Protein AF-A0A2H0T8T6-F1 (afdb_monomer)

Foldseek 3Di:
DVVFLVVQLVVFHEAEEEAEAAEEDEDDSHEYAYEYEYDEQHEYEYAAEYEYAEEYEDEEQYEYEYDLVCPLAEHEYEYCAAYEAEENYEYYYNYPNYFYEYEHVDQDAPDANYEHYYNHEHEEYEAARYEYEYEACYEYQYYDYPYYHYYYNHDYNHDPPNQQHQHPTDDRGGDDDDPPDDDDDD

Nearest PDB structures (foldseek):
  7bwy-assembly3_C  TM=3.960E-01  e=4.522E-01  Antarctomyces psychrotrophicus

Radius of gyration: 15.21 Å; Cα contacts (8 Å, |Δi|>4): 562; chains: 1; bounding box: 41×42×36 Å

pLDDT: mean 84.77, std 17.22, range [34.53, 98.81]

Structure (mmCIF, N/CA/C/O backbone):
data_AF-A0A2H0T8T6-F1
#
_entry.id   AF-A0A2H0T8T6-F1
#
loop_
_atom_site.group_PDB
_atom_site.id
_atom_site.type_symbol
_atom_site.label_atom_id
_atom_site.label_alt_id
_atom_site.label_comp_id
_atom_site.label_asym_id
_atom_site.label_entity_id
_atom_site.label_seq_id
_atom_site.pdbx_PDB_ins_code
_atom_site.Cartn_x
_atom_site.Cartn_y
_atom_site.Cartn_z
_atom_site.occupancy
_atom_site.B_iso_or_equiv
_atom_site.auth_seq_id
_atom_site.auth_comp_id
_atom_site.auth_asym_id
_atom_site.auth_atom_id
_atom_site.pdbx_PDB_model_num
ATOM 1 N N . LEU A 1 1 ? -10.242 -14.564 -3.201 1.00 63.31 1 LEU A N 1
ATOM 2 C CA . LEU A 1 1 ? -9.290 -13.989 -2.224 1.00 63.31 1 LEU A CA 1
ATOM 3 C C . LEU A 1 1 ? -9.161 -12.490 -2.457 1.00 63.31 1 LEU A C 1
ATOM 5 O O . LEU A 1 1 ? -9.715 -11.744 -1.672 1.00 63.31 1 LEU A O 1
ATOM 9 N N . MET A 1 2 ? -8.519 -12.031 -3.541 1.00 81.19 2 MET A N 1
ATOM 10 C CA . MET A 1 2 ? -8.399 -10.585 -3.799 1.00 81.19 2 MET A CA 1
ATOM 11 C C . MET A 1 2 ? -9.741 -9.914 -4.144 1.00 81.19 2 MET A C 1
ATOM 13 O O . MET A 1 2 ? -9.956 -8.763 -3.779 1.00 81.19 2 MET A O 1
ATOM 17 N N . ASP A 1 3 ? -10.659 -10.639 -4.792 1.00 87.69 3 ASP A N 1
ATOM 18 C CA . ASP A 1 3 ? -11.982 -10.115 -5.166 1.00 87.69 3 ASP A CA 1
ATOM 19 C C . ASP A 1 3 ? -12.867 -9.784 -3.955 1.00 87.69 3 ASP A C 1
ATOM 21 O O . ASP A 1 3 ? -13.656 -8.843 -4.010 1.00 87.69 3 ASP A O 1
ATOM 25 N N . ASP A 1 4 ? -12.703 -10.514 -2.847 1.00 88.94 4 ASP A N 1
ATOM 26 C CA . ASP A 1 4 ? -13.466 -10.293 -1.615 1.00 88.94 4 ASP A CA 1
ATOM 27 C C . ASP A 1 4 ? -13.075 -8.944 -0.993 1.00 88.94 4 ASP A C 1
ATOM 29 O O . ASP A 1 4 ? -13.930 -8.103 -0.739 1.00 88.94 4 ASP A O 1
ATOM 33 N N . TRP A 1 5 ? -11.770 -8.673 -0.877 1.00 92.94 5 TRP A N 1
ATOM 34 C CA . TRP A 1 5 ? -11.252 -7.378 -0.424 1.00 92.94 5 TRP A CA 1
ATOM 35 C C . TRP A 1 5 ? -11.659 -6.218 -1.339 1.00 92.94 5 TRP A C 1
ATOM 37 O O . TRP A 1 5 ? -12.021 -5.149 -0.851 1.00 92.94 5 TRP A O 1
ATOM 47 N N . LYS A 1 6 ? -11.642 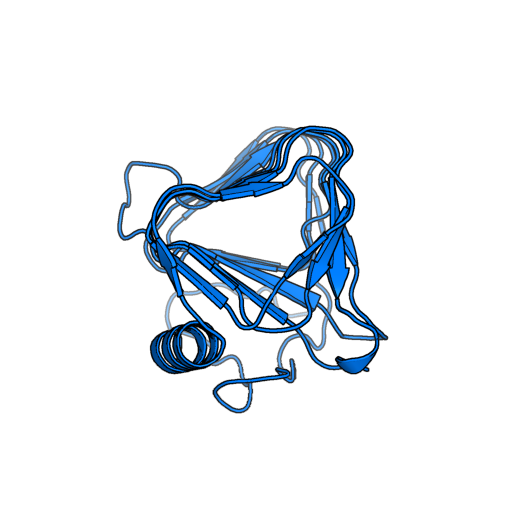-6.413 -2.664 1.00 95.25 6 LYS A N 1
ATOM 48 C CA . LYS A 1 6 ? -12.124 -5.391 -3.610 1.00 95.25 6 LYS A CA 1
ATOM 49 C C . LYS A 1 6 ? -13.612 -5.097 -3.425 1.00 95.25 6 LYS A C 1
ATOM 51 O O . LYS A 1 6 ? -14.015 -3.939 -3.497 1.00 95.25 6 LYS A O 1
ATOM 56 N N . THR A 1 7 ? -14.406 -6.133 -3.166 1.00 93.75 7 THR A N 1
ATOM 57 C CA . THR A 1 7 ? -15.843 -6.005 -2.896 1.00 93.75 7 THR A CA 1
ATOM 58 C C . THR A 1 7 ? -16.090 -5.287 -1.568 1.00 93.75 7 THR A C 1
ATOM 60 O O . THR A 1 7 ? -16.928 -4.391 -1.514 1.00 93.75 7 THR A O 1
ATOM 63 N N . ASP A 1 8 ? -15.337 -5.612 -0.515 1.00 93.00 8 ASP A N 1
ATOM 64 C CA . ASP A 1 8 ? -15.425 -4.939 0.789 1.00 93.00 8 ASP A CA 1
ATOM 65 C C . ASP A 1 8 ? -15.102 -3.442 0.678 1.00 93.00 8 ASP A C 1
ATOM 67 O O . ASP A 1 8 ? -15.821 -2.606 1.227 1.00 93.00 8 ASP A O 1
ATOM 71 N N . ALA A 1 9 ? -14.063 -3.097 -0.086 1.00 96.69 9 ALA A N 1
ATOM 72 C CA . ALA A 1 9 ? -13.703 -1.717 -0.386 1.00 96.69 9 ALA A CA 1
ATOM 73 C C . ALA A 1 9 ? -14.820 -0.974 -1.140 1.00 96.69 9 ALA A C 1
ATOM 75 O O . ALA A 1 9 ? -15.187 0.136 -0.763 1.00 96.69 9 ALA A O 1
ATOM 76 N N . GLU A 1 10 ? -15.401 -1.597 -2.169 1.00 95.88 10 GLU A N 1
ATOM 77 C CA . GLU A 1 10 ? -16.506 -1.017 -2.943 1.00 95.88 10 GLU A CA 1
ATOM 78 C C . GLU A 1 10 ? -17.773 -0.810 -2.101 1.00 95.88 10 GLU A C 1
ATOM 80 O O . GLU A 1 10 ? -18.424 0.230 -2.207 1.00 95.88 10 GLU A O 1
ATOM 85 N N . ASN A 1 11 ? -18.088 -1.755 -1.212 1.00 94.62 11 ASN A N 1
ATOM 86 C CA . ASN A 1 11 ? -19.212 -1.648 -0.279 1.00 94.62 11 ASN A CA 1
ATOM 87 C C . ASN A 1 11 ? -19.036 -0.506 0.736 1.00 94.62 11 ASN A C 1
ATOM 89 O O . ASN A 1 11 ? -20.032 0.029 1.225 1.00 94.62 11 ASN A O 1
ATOM 93 N N . GLY A 1 12 ? -17.792 -0.141 1.057 1.00 95.75 12 GLY A N 1
ATOM 94 C CA . GLY A 1 12 ? -17.471 1.010 1.903 1.00 95.75 12 GLY A CA 1
ATOM 95 C C . GLY A 1 12 ? -17.693 2.365 1.222 1.00 95.75 12 GLY A C 1
ATOM 96 O O . GLY A 1 12 ? -17.900 3.373 1.896 1.00 95.75 12 GLY A O 1
ATOM 97 N N . GLY A 1 13 ? -17.735 2.380 -0.110 1.00 97.69 13 GLY A N 1
ATOM 98 C CA . GLY A 1 13 ? -18.019 3.553 -0.928 1.00 97.69 13 GLY A CA 1
ATOM 99 C C . GLY A 1 13 ? -17.115 3.633 -2.155 1.00 97.69 13 GLY A C 1
ATOM 100 O O . GLY A 1 13 ? -16.128 2.908 -2.280 1.00 97.69 13 GLY A O 1
ATOM 101 N N . ILE A 1 14 ? -17.454 4.545 -3.068 1.00 98.38 14 ILE A N 1
ATOM 102 C CA . ILE A 1 14 ? -16.704 4.774 -4.305 1.00 98.38 14 ILE A CA 1
ATOM 103 C C . ILE A 1 14 ? -16.375 6.263 -4.429 1.00 98.38 14 ILE A C 1
ATOM 105 O O . ILE A 1 14 ? -17.273 7.106 -4.381 1.00 98.38 14 ILE A O 1
ATOM 109 N N . ILE A 1 15 ? -15.096 6.571 -4.625 1.00 98.25 15 ILE A N 1
ATOM 110 C CA . ILE A 1 15 ? -14.599 7.876 -5.064 1.00 98.25 15 ILE A CA 1
ATOM 111 C C . ILE A 1 15 ? -14.328 7.780 -6.566 1.00 98.25 15 ILE A C 1
ATOM 113 O O . ILE A 1 15 ? -13.594 6.900 -7.016 1.00 98.25 15 ILE A O 1
ATOM 117 N N . GLU A 1 16 ? -14.932 8.672 -7.348 1.00 98.25 16 GLU A N 1
ATOM 118 C CA . GLU A 1 16 ? -14.714 8.747 -8.795 1.00 98.25 16 GLU A CA 1
ATOM 119 C C . GLU A 1 16 ? -13.574 9.711 -9.129 1.00 98.25 16 GLU A C 1
ATOM 121 O O . GLU A 1 16 ? -13.584 10.868 -8.705 1.00 98.25 16 GLU A O 1
ATOM 126 N N . GLY A 1 17 ? -12.630 9.251 -9.951 1.00 98.25 17 GLY A N 1
ATOM 127 C CA . GLY A 1 17 ? -11.454 10.021 -10.338 1.00 98.25 17 GLY A CA 1
ATOM 128 C C . GLY A 1 17 ? -10.276 9.870 -9.375 1.00 98.25 17 GLY A C 1
ATOM 129 O O . GLY A 1 17 ? -10.258 9.014 -8.493 1.00 98.25 17 GLY A O 1
ATOM 130 N N . ASN A 1 18 ? -9.251 10.688 -9.609 1.00 98.50 18 ASN A N 1
ATOM 131 C CA . ASN A 1 18 ? -8.005 10.633 -8.852 1.00 98.50 18 ASN A CA 1
ATOM 132 C C . ASN A 1 18 ? -8.159 11.307 -7.487 1.00 98.50 18 ASN A C 1
ATOM 134 O O . ASN A 1 18 ? -8.718 12.401 -7.401 1.00 98.50 18 ASN A O 1
ATOM 138 N N . GLU A 1 19 ? -7.558 10.706 -6.466 1.00 98.19 19 GLU A N 1
ATOM 139 C CA . GLU A 1 19 ? -7.550 11.200 -5.092 1.00 98.19 19 GLU A CA 1
ATOM 140 C C . GLU A 1 19 ? -6.140 11.644 -4.692 1.00 98.19 19 GLU A C 1
ATOM 142 O O . GLU A 1 19 ? -5.135 11.011 -5.037 1.00 98.19 19 GLU A O 1
ATOM 147 N N . THR A 1 20 ? -6.036 12.761 -3.972 1.00 98.06 20 THR A N 1
ATOM 148 C CA . THR A 1 20 ? -4.752 13.272 -3.481 1.00 98.06 20 THR A CA 1
ATOM 149 C C . THR A 1 20 ? -4.842 13.609 -2.007 1.00 98.06 20 THR A C 1
ATOM 151 O O . THR A 1 20 ? -5.529 14.548 -1.620 1.00 98.06 20 THR A O 1
ATOM 154 N N . ILE A 1 21 ? -4.065 12.888 -1.204 1.00 96.00 21 ILE A N 1
ATOM 155 C CA . ILE A 1 21 ? -4.008 13.076 0.242 1.00 96.00 21 ILE A CA 1
ATOM 156 C C . ILE A 1 21 ? -2.889 14.062 0.553 1.00 96.00 21 ILE A C 1
ATOM 158 O O . ILE A 1 21 ? -1.706 13.773 0.349 1.00 96.00 21 ILE A O 1
ATOM 162 N N . GLY A 1 22 ? -3.306 15.257 0.971 1.00 92.38 22 GLY A N 1
ATOM 163 C CA . GLY A 1 22 ? -2.458 16.412 1.264 1.00 92.38 22 GLY A CA 1
ATOM 164 C C . GLY A 1 22 ? -2.052 16.562 2.731 1.00 92.38 22 GLY A C 1
ATOM 165 O O . GLY A 1 22 ? -1.094 17.266 3.043 1.00 92.38 22 GLY A O 1
ATOM 166 N N . GLU A 1 23 ? -2.826 15.938 3.609 1.00 92.12 23 GLU A N 1
ATOM 167 C CA . GLU A 1 23 ? -2.844 16.145 5.052 1.00 92.12 23 GLU A CA 1
ATOM 168 C C . GLU A 1 23 ? -3.236 14.844 5.754 1.00 92.12 23 GLU A C 1
ATOM 170 O O . GLU A 1 23 ? -3.597 13.863 5.098 1.00 92.12 23 GLU A O 1
ATOM 175 N N . ASP A 1 24 ? -3.166 14.841 7.082 1.00 95.00 24 ASP A N 1
ATOM 176 C CA . ASP A 1 24 ? -3.527 13.679 7.887 1.00 95.00 24 ASP A CA 1
ATOM 177 C C . ASP A 1 24 ? -4.979 13.267 7.612 1.00 95.00 24 ASP A C 1
ATOM 179 O O . ASP A 1 24 ? -5.913 14.043 7.815 1.00 95.00 24 ASP A O 1
ATOM 183 N N . THR A 1 25 ? -5.157 12.051 7.099 1.00 97.25 25 THR A N 1
ATOM 184 C CA . THR A 1 25 ? -6.442 11.571 6.580 1.00 97.25 25 THR A CA 1
ATOM 185 C C . THR A 1 25 ? -6.683 10.133 7.010 1.00 97.25 25 THR A C 1
ATOM 187 O O . THR A 1 25 ? -5.782 9.297 6.945 1.00 97.25 25 THR A O 1
ATOM 190 N N . SER A 1 26 ? -7.922 9.829 7.390 1.00 97.44 26 SER A N 1
ATOM 191 C CA . SER A 1 26 ? -8.393 8.457 7.578 1.00 97.44 26 SER A CA 1
ATOM 192 C C . SER A 1 26 ? -9.083 7.963 6.310 1.00 97.44 26 SER A C 1
ATOM 194 O O . SER A 1 26 ? -9.862 8.696 5.698 1.00 97.44 26 SER A O 1
ATOM 196 N N . LEU A 1 27 ? -8.787 6.734 5.892 1.00 97.38 27 LEU A N 1
ATOM 197 C CA . LEU A 1 27 ? -9.297 6.175 4.646 1.00 97.38 27 LEU A CA 1
ATOM 198 C C . LEU A 1 27 ? -9.663 4.700 4.804 1.00 97.38 27 LEU A C 1
ATOM 200 O O . LEU A 1 27 ? -8.921 3.909 5.385 1.00 97.38 27 LEU A O 1
ATOM 204 N N . GLY A 1 28 ? -10.777 4.319 4.188 1.00 95.50 28 GLY A N 1
ATOM 205 C CA . GLY A 1 28 ? -11.220 2.934 4.096 1.00 95.50 28 GLY A CA 1
ATOM 206 C C . GLY A 1 28 ? -12.366 2.584 5.059 1.00 95.50 28 GLY A C 1
ATOM 207 O O . GLY A 1 28 ? -12.511 3.227 6.093 1.00 95.50 28 GLY A O 1
ATOM 208 N N . PRO A 1 29 ? -13.179 1.556 4.748 1.00 97.62 29 PRO A N 1
ATOM 209 C CA . PRO A 1 29 ? -13.183 0.814 3.487 1.00 97.62 29 PRO A CA 1
ATOM 210 C C . PRO A 1 29 ? -13.641 1.704 2.321 1.00 97.62 29 PRO A C 1
ATOM 212 O O . PRO A 1 29 ? -14.611 2.444 2.459 1.00 97.62 29 PRO A O 1
ATOM 215 N N . ILE A 1 30 ? -12.915 1.695 1.199 1.00 98.50 30 ILE A N 1
ATOM 216 C CA . ILE A 1 30 ? -13.224 2.563 0.051 1.00 98.50 30 ILE A CA 1
ATOM 217 C C . ILE A 1 30 ? -12.606 2.048 -1.252 1.00 98.50 30 ILE A C 1
ATOM 219 O O . ILE A 1 30 ? -11.462 1.580 -1.272 1.00 98.50 30 ILE A O 1
ATOM 223 N N . LYS A 1 31 ? -13.333 2.210 -2.359 1.00 98.62 31 LYS A N 1
ATOM 224 C CA . LYS A 1 31 ? -12.821 2.082 -3.727 1.00 98.62 31 LYS A CA 1
ATOM 225 C C . LYS A 1 31 ? -12.560 3.456 -4.350 1.00 98.62 31 LYS A C 1
ATOM 227 O O . LYS A 1 31 ? -13.402 4.343 -4.271 1.00 98.62 31 LYS A O 1
ATOM 232 N N . ILE A 1 32 ? -11.431 3.614 -5.029 1.00 98.81 32 ILE A N 1
ATOM 233 C CA . ILE A 1 32 ? -11.058 4.806 -5.798 1.00 98.81 32 ILE A CA 1
ATOM 234 C C . ILE A 1 32 ? -10.952 4.406 -7.274 1.00 98.81 32 ILE A C 1
ATOM 236 O O . ILE A 1 32 ? -10.060 3.643 -7.657 1.00 98.81 32 ILE A O 1
ATOM 240 N N . ASN A 1 33 ? -11.858 4.927 -8.104 1.00 98.62 33 ASN A N 1
ATOM 241 C CA . ASN A 1 33 ? -11.880 4.748 -9.560 1.00 98.62 33 ASN A CA 1
ATOM 242 C C . ASN A 1 33 ? -10.916 5.735 -10.245 1.00 98.62 33 ASN A C 1
ATOM 244 O O . ASN A 1 33 ? -11.316 6.597 -11.031 1.00 98.62 33 ASN A O 1
ATOM 248 N N . GLY A 1 34 ? -9.633 5.626 -9.913 1.00 98.56 34 GLY A N 1
ATOM 249 C CA . GLY A 1 34 ? -8.574 6.515 -10.378 1.00 98.56 34 GLY A CA 1
ATOM 250 C C . GLY A 1 34 ? -7.241 6.195 -9.716 1.00 98.56 34 GLY A C 1
ATOM 251 O O . GLY A 1 34 ? -7.057 5.102 -9.181 1.00 98.56 34 GLY A O 1
ATOM 252 N N . ASP A 1 35 ? -6.315 7.149 -9.763 1.00 98.81 35 ASP A N 1
ATOM 253 C CA . ASP A 1 35 ? -5.036 7.083 -9.053 1.00 98.81 35 ASP A CA 1
ATOM 254 C C . ASP A 1 35 ? -5.161 7.632 -7.622 1.00 98.81 35 ASP A C 1
ATOM 256 O O . ASP A 1 35 ? -5.924 8.565 -7.374 1.00 98.81 35 ASP A O 1
ATOM 260 N N . LEU A 1 36 ? -4.349 7.115 -6.698 1.00 98.69 36 LEU A N 1
ATOM 261 C CA . LEU A 1 36 ? -4.185 7.654 -5.345 1.00 98.69 36 LEU A CA 1
ATOM 262 C C . LEU A 1 36 ? -2.769 8.215 -5.172 1.00 98.69 36 LEU A C 1
ATOM 264 O O . LEU A 1 36 ? -1.777 7.506 -5.351 1.00 98.69 36 LEU A O 1
ATOM 268 N N . ASN A 1 37 ? -2.658 9.480 -4.778 1.00 98.50 37 ASN A N 1
ATOM 269 C CA . ASN A 1 37 ? -1.374 10.142 -4.560 1.00 98.50 37 ASN A CA 1
ATOM 270 C C . ASN A 1 37 ? -1.286 10.746 -3.151 1.00 98.50 37 ASN A C 1
ATOM 272 O O . ASN A 1 37 ? -1.967 11.720 -2.844 1.00 98.50 37 ASN A O 1
ATOM 276 N N . LEU A 1 38 ? -0.402 10.213 -2.310 1.00 98.00 38 LEU A N 1
ATOM 277 C CA . LEU A 1 38 ? -0.097 10.775 -0.994 1.00 98.00 38 LEU A CA 1
ATOM 278 C C . LEU A 1 38 ? 1.062 11.756 -1.137 1.00 98.00 38 LEU A C 1
ATOM 280 O O . LEU A 1 38 ? 2.172 11.353 -1.506 1.00 98.00 38 LEU A O 1
ATOM 284 N N . VAL A 1 39 ? 0.823 13.043 -0.897 1.00 97.25 39 VAL A N 1
ATOM 285 C CA . VAL A 1 39 ? 1.860 14.082 -1.011 1.00 97.25 39 VAL A CA 1
ATOM 286 C C . VAL A 1 39 ? 2.817 14.034 0.177 1.00 97.25 39 VAL A C 1
ATOM 288 O O . VAL A 1 39 ? 2.511 13.449 1.205 1.00 97.25 39 VAL A O 1
ATOM 291 N N . ASN A 1 40 ? 3.984 14.669 0.039 1.00 96.75 40 ASN A N 1
ATOM 292 C CA . ASN A 1 40 ? 5.031 14.619 1.061 1.00 96.75 40 ASN A CA 1
ATOM 293 C C . ASN A 1 40 ? 4.525 14.974 2.473 1.00 96.75 40 ASN A C 1
ATOM 295 O O . ASN A 1 40 ? 3.858 15.995 2.639 1.00 96.75 40 ASN A O 1
ATOM 299 N N . ASN A 1 41 ? 5.002 14.238 3.481 1.00 95.25 41 ASN A N 1
ATOM 300 C CA . ASN A 1 41 ? 4.720 14.457 4.908 1.00 95.25 41 ASN A CA 1
ATOM 301 C C . ASN A 1 41 ? 3.263 14.216 5.344 1.00 95.25 41 ASN A C 1
ATOM 303 O O . ASN A 1 41 ? 2.877 14.696 6.405 1.00 95.25 41 ASN A O 1
ATOM 307 N N . ALA A 1 42 ? 2.461 13.505 4.548 1.00 95.81 42 ALA A N 1
ATOM 308 C CA . ALA A 1 42 ? 1.117 13.104 4.951 1.00 95.81 42 ALA A CA 1
ATOM 309 C C . ALA A 1 42 ? 1.138 11.873 5.874 1.00 95.81 42 ALA A C 1
ATOM 311 O O . ALA A 1 42 ? 1.977 10.978 5.711 1.00 95.81 42 ALA A O 1
ATOM 312 N N . TH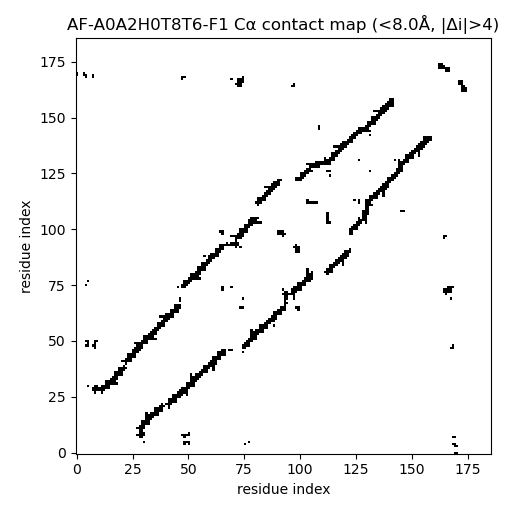R A 1 43 ? 0.167 11.804 6.785 1.00 96.00 43 THR A N 1
ATOM 313 C CA . THR A 1 43 ? -0.175 10.586 7.530 1.00 96.00 43 THR A CA 1
ATOM 314 C C . THR A 1 43 ? -1.476 10.001 6.991 1.00 96.00 43 THR A C 1
ATOM 316 O O . THR A 1 43 ? -2.471 10.709 6.846 1.00 96.00 43 THR A O 1
ATOM 319 N N . LEU A 1 44 ? -1.484 8.705 6.687 1.00 97.38 44 LEU A N 1
ATOM 320 C CA . LEU A 1 44 ? -2.684 7.978 6.287 1.00 97.38 44 LEU A CA 1
ATOM 321 C C . LEU A 1 44 ? -3.035 6.927 7.338 1.00 97.38 44 LEU A C 1
ATOM 323 O O . LEU A 1 44 ? -2.307 5.948 7.501 1.00 97.38 44 LEU A O 1
ATOM 327 N N . THR A 1 45 ? -4.182 7.094 7.988 1.00 98.06 45 THR A N 1
ATOM 328 C CA . THR A 1 45 ? -4.746 6.090 8.894 1.00 98.06 45 THR A CA 1
ATOM 329 C C . THR A 1 45 ? -5.720 5.198 8.120 1.00 98.06 45 THR A C 1
ATOM 331 O O . THR A 1 45 ? -6.694 5.671 7.538 1.00 98.06 45 THR A O 1
ATOM 334 N N . ILE A 1 46 ? -5.473 3.893 8.099 1.00 97.69 46 ILE A N 1
ATOM 335 C CA . ILE A 1 46 ? -6.293 2.904 7.397 1.00 97.69 46 ILE A CA 1
ATOM 336 C C . ILE A 1 46 ? -7.389 2.393 8.331 1.00 97.69 46 ILE A C 1
ATOM 338 O O . ILE A 1 46 ? -7.107 1.746 9.340 1.00 97.69 46 ILE A O 1
ATOM 342 N N . GLU A 1 47 ? -8.643 2.650 7.972 1.00 96.62 47 GLU A N 1
ATOM 343 C CA . GLU A 1 47 ? -9.837 2.242 8.731 1.00 96.62 47 GLU A CA 1
ATOM 344 C C . GLU A 1 47 ? -10.580 1.053 8.095 1.00 96.62 47 GLU A C 1
ATOM 346 O O . GLU A 1 47 ? -11.468 0.456 8.705 1.00 96.62 47 GLU A O 1
ATOM 351 N N . GLY A 1 48 ? -10.179 0.652 6.889 1.00 95.25 48 GLY A N 1
ATOM 352 C CA . GLY A 1 48 ? -10.715 -0.501 6.174 1.00 95.25 48 GLY A CA 1
ATOM 353 C C . GLY A 1 48 ? -9.938 -0.773 4.890 1.00 95.25 48 GLY A C 1
ATOM 354 O O . GLY A 1 48 ? -8.958 -0.098 4.586 1.00 95.25 48 GLY A O 1
ATOM 355 N N . THR A 1 49 ? -10.372 -1.759 4.104 1.00 96.62 49 THR A N 1
ATOM 356 C CA . THR A 1 49 ? -9.712 -2.075 2.829 1.00 96.62 49 THR A CA 1
ATOM 357 C C . THR A 1 49 ? -9.762 -0.891 1.867 1.00 96.62 49 THR A C 1
ATOM 359 O O . THR A 1 49 ? -10.839 -0.387 1.549 1.00 96.62 49 THR A O 1
ATOM 362 N N . VAL A 1 50 ? -8.601 -0.492 1.353 1.00 98.25 50 VAL A N 1
ATOM 363 C CA . VAL A 1 50 ? -8.489 0.533 0.309 1.00 98.25 50 VAL A CA 1
ATOM 364 C C . VAL A 1 50 ? -8.215 -0.155 -1.023 1.00 98.25 50 VAL A C 1
ATOM 366 O O . VAL A 1 50 ? -7.238 -0.893 -1.151 1.00 98.25 50 VAL A O 1
ATOM 369 N N . TYR A 1 51 ? -9.061 0.084 -2.022 1.00 98.56 51 TYR A N 1
ATOM 370 C CA . TYR A 1 51 ? -8.881 -0.426 -3.381 1.00 98.56 51 TYR A CA 1
ATOM 371 C C . TYR A 1 51 ? -8.789 0.727 -4.378 1.00 98.56 51 TYR A C 1
ATOM 373 O O . TYR A 1 51 ? -9.688 1.551 -4.469 1.00 98.56 51 TYR A O 1
ATOM 381 N N . VAL A 1 52 ? -7.713 0.765 -5.155 1.00 98.81 52 VAL A N 1
ATOM 382 C CA . VAL A 1 52 ? -7.441 1.776 -6.177 1.00 98.81 52 VAL A CA 1
ATOM 383 C C . VAL A 1 52 ? -7.383 1.093 -7.543 1.00 98.81 52 VAL A C 1
ATOM 385 O O . VAL A 1 52 ? -6.617 0.149 -7.740 1.00 98.81 52 VAL A O 1
ATOM 388 N N . THR A 1 53 ? -8.189 1.536 -8.508 1.00 98.56 53 THR A N 1
ATOM 389 C CA . THR A 1 53 ? -8.187 0.943 -9.862 1.00 98.56 53 THR A CA 1
ATOM 390 C C . THR A 1 53 ? -7.006 1.413 -10.716 1.00 98.56 53 THR A C 1
ATOM 392 O O . THR A 1 53 ? -6.707 0.814 -11.745 1.00 98.56 53 THR A O 1
ATOM 395 N N . GLY A 1 54 ? -6.371 2.521 -10.336 1.00 98.56 54 GLY A N 1
ATOM 396 C CA . GLY A 1 54 ? -5.171 3.059 -10.965 1.00 98.56 54 GLY A CA 1
ATOM 397 C C . GLY A 1 54 ? -3.902 2.750 -10.176 1.00 98.56 54 GLY A C 1
ATOM 398 O O . GLY A 1 54 ? -3.767 1.708 -9.528 1.00 98.56 54 GLY A O 1
ATOM 399 N N . ASN A 1 55 ? -2.953 3.675 -10.254 1.00 98.75 55 ASN A N 1
ATOM 400 C CA . ASN A 1 55 ? -1.681 3.610 -9.549 1.00 98.75 55 ASN A CA 1
ATOM 401 C C . ASN A 1 55 ? -1.794 4.205 -8.142 1.00 98.75 55 ASN A C 1
ATOM 403 O O . ASN A 1 55 ? -2.604 5.098 -7.888 1.00 98.75 55 ASN A O 1
ATOM 407 N N . ILE A 1 56 ? -0.906 3.773 -7.246 1.00 98.62 56 ILE A N 1
ATOM 408 C CA . ILE A 1 56 ? -0.730 4.396 -5.930 1.00 98.62 56 ILE A CA 1
ATOM 409 C C . ILE A 1 56 ? 0.675 4.974 -5.845 1.00 98.62 56 ILE A C 1
ATOM 411 O O . ILE A 1 56 ? 1.658 4.278 -6.099 1.00 98.62 56 ILE A O 1
ATOM 415 N N . THR A 1 57 ? 0.786 6.244 -5.468 1.00 98.38 57 THR A N 1
ATOM 416 C CA . THR A 1 57 ? 2.074 6.896 -5.221 1.00 98.38 57 THR A CA 1
ATOM 417 C C . THR A 1 57 ? 2.142 7.412 -3.793 1.00 98.38 57 THR A C 1
ATOM 419 O O . THR A 1 57 ? 1.452 8.362 -3.432 1.00 98.38 57 THR A O 1
ATOM 422 N N . PHE A 1 58 ? 3.041 6.831 -3.005 1.00 97.38 58 PHE A N 1
ATOM 423 C CA . PHE A 1 58 ? 3.496 7.384 -1.737 1.00 97.38 58 PHE A CA 1
ATOM 424 C C . PHE A 1 58 ? 4.710 8.270 -2.034 1.00 97.38 58 PHE A C 1
ATOM 426 O O . PHE A 1 58 ? 5.746 7.769 -2.487 1.00 97.38 58 PHE A O 1
ATOM 433 N N . ASN A 1 59 ? 4.580 9.594 -1.860 1.00 96.69 59 ASN A N 1
ATOM 434 C CA . ASN A 1 59 ? 5.712 10.511 -2.025 1.00 96.69 59 ASN A CA 1
ATOM 435 C C . ASN A 1 59 ? 6.666 10.424 -0.822 1.00 96.69 59 ASN A C 1
ATOM 437 O O . ASN A 1 59 ? 6.872 9.338 -0.322 1.00 96.69 59 ASN A O 1
ATOM 441 N N . ASN A 1 60 ? 7.350 11.486 -0.402 1.00 95.25 60 ASN A N 1
ATOM 442 C CA . ASN A 1 60 ? 8.408 11.357 0.609 1.00 95.25 60 ASN A CA 1
ATOM 443 C C . ASN A 1 60 ? 7.889 11.580 2.030 1.00 95.25 60 ASN A C 1
ATOM 445 O O . ASN A 1 60 ? 7.053 12.460 2.237 1.00 95.25 60 ASN A O 1
ATOM 449 N N . ASN A 1 61 ? 8.486 10.888 3.002 1.00 94.94 61 ASN A N 1
ATOM 450 C CA . ASN A 1 61 ? 8.200 11.042 4.432 1.00 94.94 61 ASN A CA 1
ATOM 451 C C . ASN A 1 61 ? 6.726 10.760 4.760 1.00 94.94 61 ASN A C 1
ATOM 453 O O . ASN A 1 61 ? 6.058 11.594 5.360 1.00 94.94 61 ASN A O 1
ATOM 457 N N . ILE A 1 62 ? 6.200 9.631 4.295 1.00 95.81 62 ILE A N 1
ATOM 458 C CA . ILE A 1 62 ? 4.802 9.261 4.529 1.00 95.81 62 ILE A CA 1
ATOM 459 C C . ILE A 1 62 ? 4.727 8.284 5.691 1.00 95.81 62 ILE A C 1
ATOM 461 O O . ILE A 1 62 ? 5.487 7.316 5.725 1.00 95.81 62 ILE A O 1
ATOM 465 N N . ASN A 1 63 ? 3.761 8.498 6.576 1.00 95.12 63 ASN A N 1
ATOM 466 C CA . ASN A 1 63 ? 3.392 7.525 7.595 1.00 95.12 63 ASN A CA 1
ATOM 467 C C . ASN A 1 63 ? 2.068 6.872 7.200 1.00 95.12 63 ASN A C 1
ATOM 469 O O . ASN A 1 63 ? 1.107 7.567 6.876 1.00 95.12 63 ASN A O 1
ATOM 473 N N . VAL A 1 64 ? 2.014 5.545 7.217 1.00 96.00 64 VAL A N 1
ATOM 474 C CA . VAL A 1 64 ? 0.785 4.780 6.997 1.00 96.00 64 VAL A CA 1
ATOM 475 C C . VAL A 1 64 ? 0.564 3.880 8.200 1.00 96.00 64 VAL A C 1
ATOM 477 O O . VAL A 1 64 ? 1.408 3.042 8.514 1.00 96.00 64 VAL A O 1
ATOM 480 N N . GLU A 1 65 ? -0.568 4.032 8.869 1.00 96.06 65 GLU A N 1
ATOM 481 C CA . GLU A 1 65 ? -0.867 3.320 10.110 1.00 96.06 65 GLU A CA 1
ATOM 482 C C . GLU A 1 65 ? -2.233 2.641 10.047 1.00 96.06 65 GLU A C 1
ATOM 484 O O . GLU A 1 65 ? -3.162 3.145 9.418 1.00 96.06 65 GLU A O 1
ATOM 489 N N . LEU A 1 66 ? -2.374 1.482 10.686 1.00 96.44 66 LEU A N 1
ATOM 490 C CA . LEU A 1 66 ? -3.690 0.886 10.902 1.00 96.44 66 LEU A CA 1
ATOM 491 C C . LEU A 1 66 ? -4.401 1.600 12.049 1.00 96.44 66 LEU A C 1
ATOM 493 O O . LEU A 1 66 ? -3.810 1.853 13.099 1.00 96.44 66 LEU A O 1
ATOM 497 N N . ALA A 1 67 ? -5.695 1.860 11.880 1.00 96.75 67 ALA A N 1
ATOM 498 C CA . ALA A 1 67 ? -6.528 2.323 12.978 1.00 96.75 67 ALA A CA 1
ATOM 499 C C . ALA A 1 67 ? -6.526 1.301 14.127 1.00 96.75 67 ALA A C 1
ATOM 501 O O . ALA A 1 67 ? -6.513 0.091 13.907 1.00 96.75 67 ALA A O 1
ATOM 502 N N . SER A 1 68 ? -6.624 1.778 15.369 1.00 93.81 68 SER A N 1
ATOM 503 C CA . SER A 1 68 ? -6.605 0.925 16.570 1.00 93.81 68 SER A CA 1
ATOM 504 C C . SER A 1 68 ? -7.704 -0.147 16.597 1.00 93.81 68 SER A C 1
ATOM 506 O O . SER A 1 68 ? -7.555 -1.169 17.263 1.00 93.81 68 SER A O 1
ATOM 508 N N . SER A 1 69 ? -8.783 0.054 15.836 1.00 91.94 69 SER A N 1
ATOM 509 C CA . SER A 1 69 ? -9.877 -0.900 15.624 1.00 91.94 69 SER A CA 1
ATOM 510 C C . SER A 1 69 ? -9.440 -2.216 14.969 1.00 91.94 69 SER A C 1
ATOM 512 O O . SER A 1 69 ? -10.175 -3.203 15.035 1.00 91.94 69 SER A O 1
ATOM 514 N N . TYR A 1 70 ? -8.255 -2.254 14.359 1.00 91.25 70 TYR A N 1
ATOM 515 C CA . TYR A 1 70 ? -7.659 -3.473 13.826 1.00 91.25 70 TYR A CA 1
ATOM 516 C C . TYR A 1 70 ? -7.147 -4.421 14.916 1.00 91.25 70 TYR A C 1
ATOM 518 O O . TYR A 1 70 ? -7.080 -5.623 14.663 1.00 91.25 70 TYR A O 1
ATOM 526 N N . GLU A 1 71 ? -6.827 -3.930 16.118 1.00 90.44 71 GLU A N 1
ATOM 527 C CA . GLU A 1 71 ? -6.186 -4.721 17.178 1.00 90.44 71 GLU A CA 1
ATOM 528 C C . GLU A 1 71 ? -4.957 -5.482 16.628 1.00 90.44 71 GLU A C 1
ATOM 530 O O . GLU A 1 71 ? -4.001 -4.865 16.166 1.00 90.44 71 GLU A O 1
ATOM 535 N N . ASN A 1 72 ? -4.998 -6.819 16.606 1.00 86.81 72 ASN A N 1
ATOM 536 C CA . ASN A 1 72 ? -3.922 -7.675 16.092 1.00 86.81 72 ASN A CA 1
ATOM 537 C C . ASN A 1 72 ? -4.163 -8.139 14.640 1.00 86.81 72 ASN A C 1
ATOM 539 O O . ASN A 1 72 ? -3.533 -9.088 14.172 1.00 86.81 72 ASN A O 1
ATOM 543 N N . LYS A 1 73 ? -5.123 -7.537 13.932 1.00 87.94 73 LYS A N 1
ATOM 544 C CA . LYS A 1 73 ? -5.462 -7.892 12.550 1.00 87.94 73 LYS A CA 1
ATOM 545 C C . LYS A 1 73 ? -4.719 -7.003 11.564 1.00 87.94 73 LYS A C 1
ATOM 547 O O . LYS A 1 73 ? -4.506 -5.823 11.809 1.00 87.94 73 LYS A O 1
ATOM 552 N N . SER A 1 74 ? -4.395 -7.561 10.409 1.00 90.75 74 SER A N 1
ATOM 553 C CA . SER A 1 74 ? -3.726 -6.858 9.318 1.00 90.75 74 SER A CA 1
ATOM 554 C C . SER A 1 74 ? -4.710 -6.153 8.388 1.00 90.75 74 SER A C 1
ATOM 556 O O . SER A 1 74 ? -5.849 -6.600 8.202 1.00 90.75 74 SER A O 1
ATOM 558 N N . GLY A 1 75 ? -4.251 -5.060 7.779 1.00 92.56 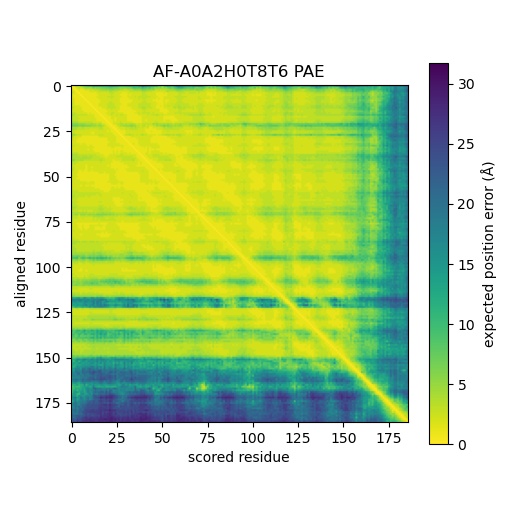75 GLY A N 1
ATOM 559 C CA . GLY A 1 75 ? -4.989 -4.294 6.776 1.00 92.56 75 GLY A CA 1
ATOM 560 C C . GLY A 1 75 ? -4.441 -4.463 5.370 1.00 92.56 75 GLY A C 1
ATOM 561 O O . GLY A 1 75 ? -3.310 -4.896 5.157 1.00 92.56 75 GLY A O 1
ATOM 562 N N . ILE A 1 76 ? -5.292 -4.135 4.401 1.00 94.06 76 ILE A N 1
ATOM 563 C CA . ILE A 1 76 ? -5.067 -4.396 2.984 1.00 94.06 76 ILE A CA 1
ATOM 564 C C . ILE A 1 76 ? -5.216 -3.097 2.195 1.00 94.06 76 ILE A C 1
ATOM 566 O O . ILE A 1 76 ? -6.235 -2.411 2.306 1.00 94.06 76 ILE A O 1
ATOM 570 N N . ILE A 1 77 ? -4.230 -2.819 1.344 1.00 97.12 77 ILE A N 1
ATOM 571 C CA . ILE A 1 77 ? -4.289 -1.781 0.314 1.00 97.12 77 ILE A CA 1
ATOM 572 C C . ILE A 1 77 ? -4.006 -2.449 -1.034 1.00 97.12 77 ILE A C 1
ATOM 574 O O . ILE A 1 77 ? -2.983 -3.117 -1.196 1.00 97.12 77 ILE A O 1
ATOM 578 N N . ILE A 1 78 ? -4.908 -2.280 -1.999 1.00 97.56 78 ILE A N 1
ATOM 579 C CA . ILE A 1 78 ? -4.837 -2.913 -3.323 1.00 97.56 78 ILE A CA 1
ATOM 580 C C . ILE A 1 78 ? -4.783 -1.841 -4.404 1.00 97.56 78 ILE A C 1
ATOM 582 O O . ILE A 1 78 ? -5.5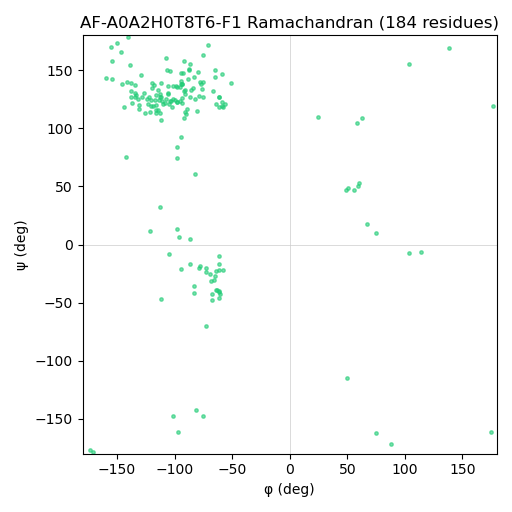96 -0.919 -4.395 1.00 97.56 78 ILE A O 1
ATOM 586 N N . ALA A 1 79 ? -3.888 -2.014 -5.372 1.00 98.25 79 ALA A N 1
ATOM 587 C CA . ALA A 1 79 ? -3.879 -1.278 -6.631 1.00 98.25 79 ALA A CA 1
ATOM 588 C C . ALA A 1 79 ? -4.029 -2.242 -7.814 1.00 98.25 79 ALA A C 1
ATOM 590 O O . ALA A 1 79 ? -3.381 -3.289 -7.831 1.00 98.25 79 ALA A O 1
ATOM 591 N N . ASP A 1 80 ? -4.813 -1.884 -8.830 1.00 97.94 80 ASP A N 1
ATOM 592 C CA . ASP A 1 80 ? -4.753 -2.575 -10.130 1.00 97.94 80 ASP A CA 1
ATOM 593 C C . ASP A 1 80 ? -3.560 -2.125 -10.983 1.00 97.94 80 ASP A C 1
ATOM 595 O O . ASP A 1 80 ? -3.122 -2.857 -11.873 1.00 97.94 80 ASP A O 1
ATOM 599 N N . GLY A 1 81 ? -3.011 -0.947 -10.685 1.00 97.94 81 GLY A N 1
ATOM 600 C CA . GLY A 1 81 ? -1.791 -0.424 -11.283 1.00 97.94 81 GLY A CA 1
ATOM 601 C C . GLY A 1 81 ? -0.533 -0.660 -10.446 1.00 97.94 81 GLY A C 1
ATOM 602 O O . GLY A 1 81 ? -0.467 -1.509 -9.549 1.00 97.94 81 GLY A O 1
ATOM 603 N N . THR A 1 82 ? 0.491 0.129 -10.755 1.00 98.31 82 THR A N 1
ATOM 604 C CA . THR A 1 82 ? 1.768 0.138 -10.041 1.00 98.31 82 THR A CA 1
ATOM 605 C C . THR A 1 82 ? 1.631 0.848 -8.694 1.00 98.31 82 THR A C 1
ATOM 607 O O . THR A 1 82 ? 1.021 1.916 -8.590 1.00 98.31 82 THR A O 1
ATOM 610 N N . ILE A 1 83 ? 2.273 0.296 -7.663 1.00 98.12 83 ILE A N 1
ATOM 611 C CA . ILE A 1 83 ? 2.466 0.956 -6.369 1.00 98.12 83 ILE A CA 1
ATOM 612 C C . ILE A 1 83 ? 3.899 1.483 -6.297 1.00 98.12 83 ILE A C 1
ATOM 614 O O . ILE A 1 83 ? 4.861 0.720 -6.346 1.00 98.12 83 ILE A O 1
ATOM 618 N N . THR A 1 84 ? 4.053 2.796 -6.166 1.00 97.06 84 THR A N 1
ATOM 619 C CA . THR A 1 84 ? 5.357 3.445 -6.008 1.00 97.06 84 THR A CA 1
ATOM 620 C C . THR A 1 84 ? 5.491 4.016 -4.609 1.00 97.06 84 THR A C 1
ATOM 622 O O . THR A 1 84 ? 4.706 4.868 -4.199 1.00 97.06 84 THR A O 1
ATOM 625 N N . LEU A 1 85 ? 6.532 3.592 -3.906 1.00 95.62 85 LEU A N 1
ATOM 626 C CA . LEU A 1 85 ? 6.924 4.092 -2.601 1.00 95.62 85 LEU A CA 1
ATOM 627 C C . LEU A 1 85 ? 8.256 4.824 -2.742 1.00 95.62 85 LEU A C 1
ATOM 629 O O . LEU A 1 85 ? 9.267 4.210 -3.093 1.00 95.62 85 LEU A O 1
ATOM 633 N N . LYS A 1 86 ? 8.247 6.146 -2.539 1.00 94.62 86 LYS A N 1
ATOM 634 C CA . LYS A 1 86 ? 9.459 6.975 -2.611 1.00 94.62 86 LYS A CA 1
ATOM 635 C C . LYS A 1 86 ? 10.243 6.882 -1.298 1.00 94.62 86 LYS A C 1
ATOM 637 O O . LYS A 1 86 ? 10.369 5.801 -0.750 1.00 94.62 86 LYS A O 1
ATOM 642 N N . ASN A 1 87 ? 10.840 7.977 -0.837 1.00 92.38 87 ASN A N 1
ATOM 643 C CA . ASN A 1 87 ? 11.802 7.929 0.259 1.00 92.38 87 ASN A CA 1
ATOM 644 C C . ASN A 1 87 ? 11.107 8.047 1.622 1.00 92.38 87 ASN A C 1
ATOM 646 O O . ASN A 1 87 ? 10.223 8.895 1.774 1.00 92.38 87 ASN A O 1
ATOM 650 N N . ASN A 1 88 ? 11.592 7.312 2.625 1.00 91.00 88 ASN A N 1
ATOM 651 C CA . ASN A 1 88 ? 11.140 7.417 4.019 1.00 91.00 88 ASN A CA 1
ATOM 652 C C . ASN A 1 88 ? 9.646 7.117 4.202 1.00 91.00 88 ASN A C 1
ATOM 654 O O . ASN A 1 88 ? 8.917 7.942 4.754 1.00 91.00 88 ASN A O 1
ATOM 658 N N . ILE A 1 89 ? 9.175 5.969 3.708 1.00 93.06 89 ILE A N 1
ATOM 659 C CA . ILE A 1 89 ? 7.810 5.503 3.993 1.00 93.06 89 ILE A CA 1
ATOM 660 C C . ILE A 1 89 ? 7.835 4.577 5.196 1.00 93.06 89 ILE A C 1
ATOM 662 O O . ILE A 1 89 ? 8.575 3.594 5.193 1.00 93.06 89 ILE A O 1
ATOM 666 N N . LEU A 1 90 ? 7.019 4.877 6.199 1.00 92.19 90 LEU A N 1
ATOM 667 C CA . LEU A 1 90 ? 6.877 4.067 7.400 1.00 92.19 90 LEU A CA 1
ATOM 668 C C . LEU A 1 90 ? 5.487 3.438 7.438 1.00 92.19 90 LEU A C 1
ATOM 670 O O . LEU A 1 90 ? 4.486 4.149 7.351 1.00 92.19 90 LEU A O 1
ATOM 674 N N . PHE A 1 91 ? 5.433 2.117 7.599 1.00 92.56 91 PHE A N 1
ATOM 675 C CA . PHE A 1 91 ? 4.193 1.386 7.847 1.00 92.56 91 PHE A CA 1
ATOM 676 C C . PHE A 1 91 ? 4.121 0.944 9.307 1.00 92.56 91 PHE A C 1
ATOM 678 O O . PHE A 1 91 ? 5.100 0.462 9.869 1.00 92.56 91 PHE A O 1
ATOM 685 N N . SER A 1 92 ? 2.957 1.095 9.932 1.00 92.44 92 SER A N 1
ATOM 686 C CA . SER A 1 92 ? 2.729 0.692 11.322 1.00 92.44 92 SER A CA 1
ATOM 687 C C . SER A 1 92 ? 1.423 -0.084 11.464 1.00 92.44 92 SER A C 1
ATOM 689 O O . SER A 1 92 ? 0.367 0.344 11.001 1.00 92.44 92 SER A O 1
ATOM 691 N N . GLY A 1 93 ? 1.502 -1.255 12.096 1.00 91.44 93 GLY A N 1
ATOM 692 C CA . GLY A 1 93 ? 0.328 -2.013 12.519 1.00 91.44 93 GLY A CA 1
ATOM 693 C C . GLY A 1 93 ? -0.400 -1.353 13.698 1.00 91.44 93 GLY A C 1
ATOM 694 O O . GLY A 1 93 ? 0.100 -0.404 14.296 1.00 91.44 93 GLY A O 1
ATOM 695 N N . ALA A 1 94 ? -1.574 -1.877 14.051 1.00 91.12 94 ALA A N 1
ATOM 696 C CA . ALA A 1 94 ? -2.361 -1.440 15.209 1.00 91.12 94 ALA A CA 1
ATOM 697 C C . ALA A 1 94 ? -1.962 -2.142 16.527 1.00 91.12 94 ALA A C 1
ATOM 699 O O . ALA A 1 94 ? -2.293 -1.663 17.612 1.00 91.12 94 ALA A O 1
ATOM 700 N N . GLY A 1 95 ? -1.246 -3.263 16.434 1.00 84.62 95 GLY A N 1
ATOM 701 C CA . GLY A 1 95 ? -0.814 -4.114 17.543 1.00 84.62 95 GLY A CA 1
ATOM 702 C C . GLY A 1 95 ? 0.181 -5.196 17.107 1.00 84.62 95 GLY A C 1
ATOM 703 O O . GLY A 1 95 ? 0.564 -5.279 15.936 1.00 84.62 95 GLY A O 1
ATOM 704 N N . ASP A 1 96 ? 0.598 -6.042 18.048 1.00 81.31 96 ASP A N 1
ATOM 705 C CA . ASP A 1 96 ? 1.588 -7.094 17.795 1.00 81.31 96 ASP A CA 1
ATOM 706 C C . ASP A 1 96 ? 1.087 -8.090 16.736 1.00 81.31 96 ASP A C 1
ATOM 708 O O . ASP A 1 96 ? -0.004 -8.655 16.850 1.00 81.31 96 ASP A O 1
ATOM 712 N N . GLY A 1 97 ? 1.895 -8.309 15.694 1.00 80.56 97 GLY A N 1
ATOM 713 C CA . GLY A 1 97 ? 1.560 -9.208 14.585 1.00 80.56 97 GLY A CA 1
ATOM 714 C C . GLY A 1 97 ? 0.527 -8.657 13.595 1.00 80.56 97 GLY A C 1
ATOM 715 O O . GLY A 1 97 ? 0.056 -9.403 12.734 1.00 80.56 97 GLY A O 1
ATOM 716 N N . SER A 1 98 ? 0.173 -7.371 13.697 1.00 88.06 98 SER A N 1
ATOM 717 C CA . SER A 1 98 ? -0.625 -6.676 12.683 1.00 88.06 98 SER A CA 1
ATOM 718 C C . SER A 1 98 ? 0.270 -5.964 11.674 1.00 88.06 98 SER A C 1
ATOM 720 O O . SER A 1 98 ? 1.263 -5.324 12.020 1.00 88.06 98 SER A O 1
ATOM 722 N N . TYR A 1 99 ? -0.107 -6.061 10.406 1.00 90.06 99 TYR A N 1
ATOM 723 C CA . TYR A 1 99 ? 0.704 -5.599 9.290 1.00 90.06 99 TYR A CA 1
ATOM 724 C C . TYR A 1 99 ? -0.165 -4.900 8.246 1.00 90.06 99 TYR A C 1
ATOM 726 O O . TYR A 1 99 ? -1.354 -5.192 8.097 1.00 90.06 99 TYR A O 1
ATOM 734 N N . ILE A 1 100 ? 0.441 -4.000 7.479 1.00 92.56 100 ILE A N 1
ATOM 735 C CA . ILE A 1 100 ? -0.183 -3.444 6.275 1.00 92.56 100 ILE A CA 1
ATOM 736 C C . ILE A 1 100 ? 0.355 -4.212 5.077 1.00 92.56 100 ILE A C 1
ATOM 738 O O . ILE A 1 100 ? 1.562 -4.255 4.838 1.00 92.56 100 ILE A O 1
ATOM 742 N N . ILE A 1 101 ? -0.545 -4.810 4.305 1.00 91.94 101 ILE A N 1
ATOM 743 C CA . ILE A 1 101 ? -0.182 -5.552 3.102 1.00 91.94 101 ILE A CA 1
ATOM 744 C C . ILE A 1 101 ? -0.536 -4.712 1.881 1.00 91.94 101 ILE A C 1
ATOM 746 O O . ILE A 1 101 ? -1.699 -4.360 1.663 1.00 91.94 101 ILE A O 1
ATOM 750 N N . LEU A 1 102 ? 0.483 -4.422 1.076 1.00 94.88 102 LEU A N 1
ATOM 751 C CA . LEU A 1 102 ? 0.347 -3.753 -0.211 1.00 94.88 102 LEU A CA 1
ATOM 752 C C . LEU A 1 102 ? 0.277 -4.795 -1.320 1.00 94.88 102 LEU A C 1
ATOM 754 O O . LEU A 1 102 ? 1.195 -5.603 -1.489 1.00 94.88 102 LEU A O 1
ATOM 758 N N . ILE A 1 103 ? -0.797 -4.748 -2.098 1.00 95.56 103 ILE A N 1
ATOM 759 C CA . ILE A 1 103 ? -1.037 -5.673 -3.201 1.00 95.56 103 ILE A CA 1
ATOM 760 C C . ILE A 1 103 ? -1.109 -4.888 -4.502 1.00 95.56 103 ILE A C 1
ATOM 762 O O . ILE A 1 103 ? -2.009 -4.072 -4.681 1.00 95.56 103 ILE A O 1
ATOM 766 N N . SER A 1 104 ? -0.212 -5.181 -5.440 1.00 96.94 104 SER A N 1
ATOM 767 C CA . SER A 1 104 ? -0.419 -4.793 -6.834 1.00 96.94 104 SER A CA 1
ATOM 768 C C . SER A 1 104 ? -0.979 -5.982 -7.609 1.00 96.94 104 SER A C 1
ATOM 770 O O . SER A 1 104 ? -0.378 -7.058 -7.666 1.00 96.94 104 SER A O 1
ATOM 772 N N . ALA A 1 105 ? -2.146 -5.778 -8.210 1.00 96.00 105 ALA A N 1
ATOM 773 C CA . ALA A 1 105 ? -2.789 -6.719 -9.115 1.00 96.00 105 ALA A CA 1
ATOM 774 C C . ALA A 1 105 ? -2.320 -6.560 -10.570 1.00 96.00 105 ALA A C 1
ATOM 776 O O . ALA A 1 105 ? -2.843 -7.247 -11.453 1.00 96.00 105 ALA A O 1
ATOM 777 N N . LEU A 1 106 ? -1.342 -5.679 -10.822 1.00 95.88 106 LEU A N 1
ATOM 778 C CA . LEU A 1 106 ? -0.790 -5.453 -12.148 1.00 95.88 106 LEU A CA 1
ATOM 779 C C . LEU A 1 106 ? -0.265 -6.773 -12.727 1.00 95.88 106 LEU A C 1
ATOM 781 O O . LEU A 1 106 ? 0.616 -7.427 -12.164 1.00 95.88 106 LEU A O 1
ATOM 785 N N . ASN A 1 107 ? -0.814 -7.157 -13.876 1.00 94.81 107 ASN A N 1
ATOM 786 C CA . ASN A 1 107 ? -0.400 -8.339 -14.622 1.00 94.81 107 ASN A CA 1
ATOM 787 C C . ASN A 1 107 ? 0.567 -7.928 -15.735 1.00 94.81 107 ASN A C 1
ATOM 789 O O . ASN A 1 107 ? 0.194 -7.852 -16.907 1.00 94.81 107 ASN A O 1
ATOM 793 N N . ASP A 1 108 ? 1.794 -7.605 -15.335 1.00 91.44 108 ASP A N 1
ATOM 794 C CA . ASP A 1 108 ? 2.855 -7.136 -16.219 1.00 91.44 108 ASP A CA 1
ATOM 795 C C . ASP A 1 108 ? 4.207 -7.688 -15.756 1.00 91.44 108 ASP A C 1
ATOM 797 O O . ASP A 1 108 ? 4.675 -7.416 -14.653 1.00 91.44 108 ASP A O 1
ATOM 801 N N . THR A 1 109 ? 4.852 -8.476 -16.614 1.00 89.88 109 THR A N 1
ATOM 802 C CA . THR A 1 109 ? 6.155 -9.093 -16.328 1.00 89.88 109 THR A CA 1
ATOM 803 C C . THR A 1 109 ? 7.339 -8.295 -16.879 1.00 89.88 109 THR A C 1
ATOM 805 O O . THR A 1 109 ? 8.463 -8.803 -16.891 1.00 89.88 109 THR A O 1
ATOM 808 N N . VAL A 1 110 ? 7.091 -7.101 -17.417 1.00 90.88 110 VAL A N 1
ATOM 809 C CA . VAL A 1 110 ? 8.086 -6.195 -18.004 1.00 90.88 110 VAL A CA 1
ATOM 810 C C . VAL A 1 110 ? 8.243 -4.952 -17.137 1.00 90.88 110 VAL A C 1
ATOM 812 O O . VAL A 1 110 ? 9.376 -4.569 -16.846 1.00 90.88 110 VAL A O 1
ATOM 815 N N . ASN A 1 111 ? 7.130 -4.347 -16.724 1.00 92.31 111 ASN A N 1
ATOM 816 C CA . ASN A 1 111 ? 7.124 -3.175 -15.854 1.00 92.31 111 ASN A CA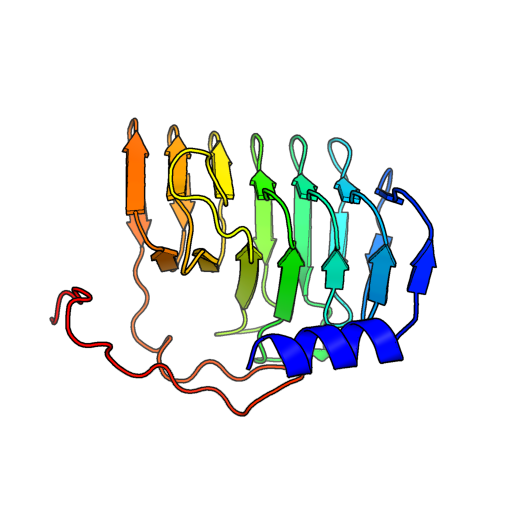 1
ATOM 817 C C . ASN A 1 111 ? 7.032 -3.564 -14.373 1.00 92.31 111 ASN A C 1
ATOM 819 O O . ASN A 1 111 ? 6.574 -4.650 -14.011 1.00 92.31 111 ASN A O 1
ATOM 823 N N . ASP A 1 112 ? 7.472 -2.654 -13.507 1.00 95.44 112 ASP A N 1
ATOM 824 C CA . ASP A 1 112 ? 7.415 -2.865 -12.067 1.00 95.44 112 ASP A CA 1
ATOM 825 C C . ASP A 1 112 ? 5.976 -2.690 -11.547 1.00 95.44 112 ASP A C 1
ATOM 827 O O . ASP A 1 112 ? 5.323 -1.666 -11.767 1.00 95.44 112 ASP A O 1
ATOM 831 N N . ALA A 1 113 ? 5.490 -3.696 -10.823 1.00 97.00 113 ALA A N 1
ATOM 832 C CA . ALA A 1 113 ? 4.197 -3.681 -10.143 1.00 97.00 113 ALA A CA 1
ATOM 833 C C . ALA A 1 113 ? 4.293 -2.989 -8.778 1.00 97.00 113 ALA A C 1
ATOM 835 O O . ALA A 1 113 ? 3.379 -2.270 -8.375 1.00 97.00 113 ALA A O 1
ATOM 836 N N . ILE A 1 114 ? 5.420 -3.159 -8.082 1.00 96.38 114 ILE A N 1
ATOM 837 C CA . ILE A 1 114 ? 5.739 -2.401 -6.870 1.00 96.38 114 ILE A CA 1
ATOM 838 C C . ILE A 1 114 ? 7.182 -1.917 -6.957 1.00 96.38 114 ILE A C 1
ATOM 840 O O . ILE A 1 114 ? 8.090 -2.708 -7.215 1.00 96.38 114 ILE A O 1
ATOM 844 N N . VAL A 1 115 ? 7.403 -0.630 -6.700 1.00 94.56 115 VAL A N 1
ATOM 845 C CA . VAL A 1 115 ? 8.744 -0.048 -6.595 1.00 94.56 115 VAL A CA 1
ATOM 846 C C . VAL A 1 115 ? 8.908 0.608 -5.236 1.00 94.56 115 VAL A C 1
ATOM 848 O O . VAL A 1 115 ? 8.097 1.453 -4.863 1.00 94.56 115 VAL A O 1
ATOM 851 N N . LEU A 1 116 ? 9.968 0.239 -4.520 1.00 91.44 116 LEU A N 1
ATOM 852 C CA . LEU A 1 116 ? 10.305 0.772 -3.202 1.00 91.44 116 LEU A CA 1
ATOM 853 C C . LEU A 1 116 ? 11.692 1.418 -3.241 1.00 91.44 116 LEU A C 1
ATOM 855 O O . LEU A 1 116 ? 12.683 0.742 -3.526 1.00 91.44 116 LEU A O 1
ATOM 859 N N . TYR A 1 117 ? 11.753 2.720 -2.959 1.00 87.81 117 TYR A N 1
ATOM 860 C CA . TYR A 1 117 ? 12.986 3.509 -2.930 1.00 87.81 117 TYR A CA 1
ATOM 861 C C . TYR A 1 117 ? 13.418 3.851 -1.494 1.00 87.81 117 TYR A C 1
ATOM 863 O O . TYR A 1 117 ? 12.578 4.012 -0.614 1.00 87.81 117 TYR A O 1
ATOM 871 N N . ASN A 1 118 ? 14.734 3.996 -1.297 1.00 78.31 118 ASN A N 1
ATOM 872 C CA . ASN A 1 118 ? 15.445 4.608 -0.159 1.00 78.31 118 ASN A CA 1
ATOM 873 C C . ASN A 1 118 ? 14.706 4.639 1.192 1.00 78.31 118 ASN A C 1
ATOM 875 O O . ASN A 1 118 ? 13.851 5.499 1.416 1.00 78.31 118 ASN A O 1
ATOM 879 N N . TYR A 1 119 ? 15.188 3.835 2.144 1.00 68.06 119 TYR A N 1
ATOM 880 C CA . TYR A 1 119 ? 14.848 3.956 3.568 1.00 68.06 119 TYR A CA 1
ATOM 881 C C . TYR A 1 119 ? 13.340 3.903 3.832 1.00 68.06 119 TYR A C 1
ATOM 883 O O . TYR A 1 119 ? 12.782 4.728 4.542 1.00 68.06 119 TYR A O 1
ATOM 891 N N . SER A 1 120 ? 12.664 2.940 3.225 1.00 70.31 120 SER A N 1
ATOM 892 C CA . SER A 1 120 ? 11.247 2.706 3.475 1.00 70.31 120 SER A CA 1
ATOM 893 C C . SER A 1 120 ? 11.087 1.368 4.177 1.00 70.31 120 SER A C 1
ATOM 895 O O . SER A 1 120 ? 11.662 0.377 3.723 1.00 70.31 120 SER A O 1
ATOM 897 N N . ASP A 1 121 ? 10.341 1.372 5.278 1.00 73.19 121 ASP A N 1
ATOM 898 C CA . ASP A 1 121 ? 9.992 0.195 6.069 1.00 73.19 121 ASP A CA 1
ATOM 899 C C . ASP A 1 121 ? 8.598 -0.265 5.659 1.00 73.19 121 ASP A C 1
ATOM 901 O O . ASP A 1 121 ? 7.583 0.153 6.223 1.00 73.19 121 ASP A O 1
ATOM 905 N N . ALA A 1 122 ? 8.553 -1.050 4.584 1.00 65.50 122 ALA A N 1
ATOM 906 C CA . ALA A 1 122 ? 7.311 -1.625 4.102 1.00 65.50 122 ALA A CA 1
ATOM 907 C C . ALA A 1 122 ? 7.004 -2.906 4.870 1.00 65.50 122 ALA A C 1
ATOM 909 O O . ALA A 1 122 ? 7.853 -3.778 5.032 1.00 65.50 122 ALA A O 1
ATOM 910 N N . SER A 1 123 ? 5.756 -3.058 5.297 1.00 77.00 123 SER A N 1
ATOM 911 C CA . SER A 1 123 ? 5.390 -4.221 6.087 1.00 77.00 123 SER A CA 1
ATOM 912 C C . SER A 1 123 ? 5.347 -5.488 5.216 1.00 77.00 123 SER A C 1
ATOM 914 O O . SER A 1 123 ? 6.259 -6.310 5.292 1.00 77.00 123 SER A O 1
ATOM 916 N N . ILE A 1 124 ? 4.382 -5.632 4.303 1.00 88.00 124 ILE A N 1
ATOM 917 C CA . ILE A 1 124 ? 4.320 -6.800 3.406 1.00 88.00 124 ILE A CA 1
ATOM 918 C C . ILE A 1 124 ? 3.966 -6.370 1.981 1.00 88.00 124 ILE A C 1
ATOM 920 O O . ILE A 1 124 ? 3.008 -5.628 1.767 1.00 88.00 124 ILE A O 1
ATOM 924 N N . LEU A 1 125 ? 4.712 -6.871 0.993 1.00 91.56 125 LEU A N 1
ATOM 925 C CA . LEU A 1 125 ? 4.508 -6.580 -0.429 1.00 91.56 125 LEU A CA 1
ATOM 926 C C . LEU A 1 125 ? 4.091 -7.832 -1.211 1.00 91.56 125 LEU A C 1
ATOM 928 O O . LEU A 1 125 ? 4.733 -8.882 -1.116 1.00 91.56 125 LEU A O 1
ATOM 932 N N . TYR A 1 126 ? 3.061 -7.714 -2.048 1.00 92.44 126 TYR A N 1
ATOM 933 C CA . TYR A 1 126 ? 2.564 -8.820 -2.865 1.00 92.44 126 TYR A CA 1
ATOM 934 C C . TYR A 1 126 ? 2.252 -8.392 -4.305 1.00 92.44 126 TYR A C 1
ATOM 936 O O . TYR A 1 126 ? 1.432 -7.507 -4.542 1.00 92.44 126 TYR A O 1
ATOM 944 N N . ALA A 1 127 ? 2.895 -9.040 -5.279 1.00 93.81 127 ALA A N 1
ATOM 945 C CA . ALA A 1 127 ? 2.692 -8.791 -6.710 1.00 93.81 127 ALA A CA 1
ATOM 946 C C . ALA A 1 127 ? 2.758 -10.110 -7.510 1.00 93.81 127 ALA A C 1
ATOM 948 O O . ALA A 1 127 ? 3.761 -10.396 -8.174 1.00 93.81 127 ALA A O 1
ATOM 949 N N . PRO A 1 128 ? 1.716 -10.959 -7.454 1.00 90.31 128 PRO A N 1
ATOM 950 C CA . PRO A 1 128 ? 1.769 -12.340 -7.954 1.00 90.31 128 PRO A CA 1
ATOM 951 C C . PRO A 1 128 ? 2.054 -12.466 -9.455 1.00 90.31 128 PRO A C 1
ATOM 953 O O . PRO A 1 128 ? 2.508 -13.515 -9.912 1.00 90.31 128 PRO A O 1
ATOM 956 N N . HIS A 1 129 ? 1.788 -11.407 -10.218 1.00 91.44 129 HIS A N 1
ATOM 957 C CA . HIS A 1 129 ? 1.929 -11.376 -11.672 1.00 91.44 129 HIS A CA 1
ATOM 958 C C . HIS A 1 129 ? 2.892 -10.290 -12.159 1.00 91.44 129 HIS A C 1
ATOM 960 O O . HIS A 1 129 ? 2.951 -10.028 -13.357 1.00 91.44 129 HIS A O 1
ATOM 966 N N . GLY A 1 130 ? 3.655 -9.681 -11.247 1.00 93.19 130 GLY A N 1
ATOM 967 C CA . GLY A 1 130 ? 4.517 -8.557 -11.576 1.00 93.19 130 GLY A CA 1
ATOM 968 C C . GLY A 1 130 ? 5.867 -8.564 -10.881 1.00 93.19 130 GLY A C 1
ATOM 969 O O . GLY A 1 130 ? 6.216 -9.468 -10.115 1.00 93.19 130 GLY A O 1
ATOM 970 N N . ILE A 1 131 ? 6.658 -7.547 -11.203 1.00 93.50 131 ILE A N 1
ATOM 971 C CA . ILE A 1 131 ? 7.992 -7.354 -10.642 1.00 93.50 131 ILE A CA 1
ATOM 972 C C . ILE A 1 131 ? 7.890 -6.464 -9.399 1.00 93.50 131 ILE A C 1
ATOM 974 O O . ILE A 1 131 ? 7.259 -5.408 -9.446 1.00 93.50 131 ILE A O 1
ATOM 978 N N . ILE A 1 132 ? 8.530 -6.867 -8.298 1.00 94.44 132 ILE A N 1
ATOM 979 C CA . ILE A 1 132 ? 8.826 -5.963 -7.179 1.00 94.44 132 ILE A CA 1
ATOM 980 C C . ILE A 1 132 ? 10.290 -5.547 -7.279 1.00 94.44 132 ILE A C 1
ATOM 982 O O . ILE A 1 132 ? 11.183 -6.399 -7.322 1.00 94.44 132 ILE A O 1
ATOM 986 N N . ASN A 1 133 ? 10.529 -4.242 -7.300 1.00 93.00 133 ASN A N 1
ATOM 987 C CA . ASN A 1 133 ? 11.853 -3.650 -7.412 1.00 93.00 133 ASN A CA 1
ATOM 988 C C . ASN A 1 133 ? 12.192 -2.857 -6.145 1.00 93.00 133 ASN A C 1
ATOM 990 O O . ASN A 1 133 ? 11.529 -1.874 -5.815 1.00 93.00 133 ASN A O 1
ATOM 994 N N . LEU A 1 134 ? 13.216 -3.311 -5.425 1.00 90.62 134 LEU A N 1
ATOM 995 C CA . LEU A 1 134 ? 13.664 -2.747 -4.155 1.00 90.62 134 LEU A CA 1
ATOM 996 C C . LEU A 1 134 ? 15.012 -2.065 -4.355 1.00 90.62 134 LEU A C 1
ATOM 998 O O . LEU A 1 134 ? 15.981 -2.703 -4.782 1.00 90.62 134 LEU A O 1
ATOM 1002 N N . VAL A 1 135 ? 15.072 -0.770 -4.057 1.00 87.31 135 VAL A N 1
ATOM 1003 C CA . VAL A 1 135 ? 16.199 0.086 -4.428 1.00 87.31 135 VAL A CA 1
ATOM 1004 C C . VAL A 1 135 ? 16.687 0.894 -3.228 1.00 87.31 135 VAL A C 1
ATOM 1006 O O . VAL A 1 135 ? 15.966 1.754 -2.728 1.00 87.31 135 VAL A O 1
ATOM 1009 N N . ASN A 1 136 ? 17.959 0.687 -2.864 1.00 79.94 136 ASN A N 1
ATOM 1010 C CA . ASN A 1 136 ? 18.740 1.415 -1.857 1.00 79.94 136 ASN A CA 1
ATOM 1011 C C . ASN A 1 136 ? 18.210 1.311 -0.412 1.00 79.94 136 ASN A C 1
ATOM 1013 O O . ASN A 1 136 ? 17.270 2.008 -0.051 1.00 79.94 136 ASN A O 1
ATOM 1017 N N . ASN A 1 137 ? 18.903 0.581 0.469 1.00 77.62 137 ASN A N 1
ATOM 1018 C CA . ASN A 1 137 ? 18.668 0.619 1.929 1.00 77.62 137 ASN A CA 1
ATOM 1019 C C . ASN A 1 137 ? 17.190 0.420 2.308 1.00 77.62 137 ASN A C 1
ATOM 1021 O O . ASN A 1 137 ? 16.606 1.225 3.032 1.00 77.62 137 ASN A O 1
ATOM 1025 N N . VAL A 1 138 ? 16.569 -0.606 1.738 1.00 74.94 138 VAL A N 1
ATOM 1026 C CA . VAL A 1 138 ? 15.176 -0.966 2.008 1.00 74.94 138 VAL A CA 1
ATOM 1027 C C . VAL A 1 138 ? 15.149 -2.034 3.098 1.00 74.94 138 VAL A C 1
ATOM 1029 O O . VAL A 1 13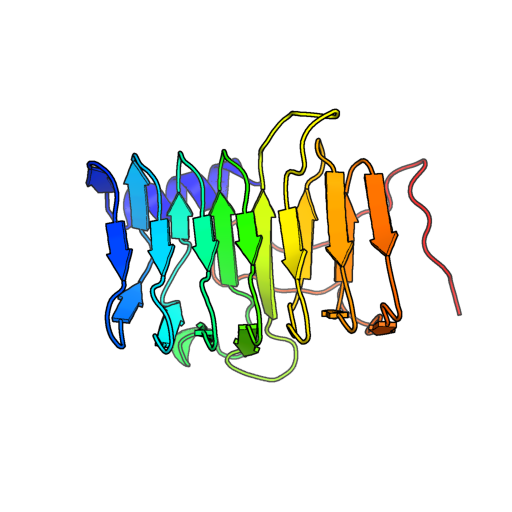8 ? 15.950 -2.967 3.033 1.00 74.94 138 VAL A O 1
ATOM 1032 N N . SER A 1 139 ? 14.209 -1.897 4.035 1.00 75.19 139 SER A N 1
ATOM 1033 C CA . SER A 1 139 ? 13.845 -2.911 5.027 1.00 75.19 139 SER A CA 1
ATOM 1034 C C . SER A 1 139 ? 12.387 -3.303 4.807 1.00 75.19 139 SER A C 1
ATOM 1036 O O . SER A 1 139 ? 11.549 -2.442 4.543 1.00 75.19 139 SER A O 1
ATOM 1038 N N . LEU A 1 140 ? 12.073 -4.593 4.864 1.00 77.31 140 LEU A N 1
ATOM 1039 C CA . LEU A 1 140 ? 10.687 -5.058 4.824 1.00 77.31 140 LEU A CA 1
ATOM 1040 C C . LEU A 1 140 ? 10.527 -6.410 5.513 1.00 77.31 140 LEU A C 1
ATOM 1042 O O . LEU A 1 140 ? 11.496 -7.170 5.596 1.00 77.31 140 LEU A O 1
ATOM 1046 N N . HIS A 1 141 ? 9.300 -6.724 5.939 1.00 78.50 141 HIS A N 1
ATOM 1047 C CA . HIS A 1 141 ? 9.022 -7.969 6.663 1.00 78.50 141 HIS A CA 1
ATOM 1048 C C . HIS A 1 141 ? 8.821 -9.149 5.701 1.00 78.50 141 HIS A C 1
ATOM 1050 O O . HIS A 1 141 ? 9.320 -10.252 5.922 1.00 78.50 141 HIS A O 1
ATOM 1056 N N . GLN A 1 142 ? 8.107 -8.938 4.588 1.00 81.88 142 GLN A N 1
ATOM 1057 C CA . GLN A 1 142 ? 7.918 -9.972 3.565 1.00 81.88 142 GLN A CA 1
ATOM 1058 C C . GLN A 1 142 ? 7.638 -9.399 2.169 1.00 81.88 142 GLN A C 1
ATOM 1060 O O . GLN A 1 142 ? 6.904 -8.426 2.012 1.00 81.88 142 GLN A O 1
ATOM 1065 N N . ALA A 1 143 ? 8.174 -10.045 1.130 1.00 85.94 143 ALA A N 1
ATOM 1066 C CA . ALA A 1 143 ? 7.804 -9.784 -0.259 1.00 85.94 143 ALA A CA 1
ATOM 1067 C C . ALA A 1 143 ? 7.572 -11.094 -1.023 1.00 85.94 143 ALA A C 1
ATOM 1069 O O . ALA A 1 143 ? 8.355 -12.038 -0.904 1.00 85.94 143 ALA A O 1
ATOM 1070 N N . SER A 1 144 ? 6.516 -11.144 -1.836 1.00 88.19 144 SER A N 1
ATOM 1071 C CA . SER A 1 144 ? 6.229 -12.263 -2.739 1.00 88.19 144 SER A CA 1
ATOM 1072 C C . SER A 1 144 ? 5.755 -11.744 -4.094 1.00 88.19 144 SER A C 1
ATOM 1074 O O . SER A 1 144 ? 4.845 -10.918 -4.176 1.00 88.19 144 SER A O 1
ATOM 1076 N N . ALA A 1 145 ? 6.400 -12.197 -5.169 1.00 89.50 145 ALA A N 1
ATOM 1077 C CA . ALA A 1 145 ? 6.152 -11.693 -6.514 1.00 89.50 145 ALA A CA 1
ATOM 1078 C C . ALA A 1 145 ? 6.507 -12.706 -7.601 1.00 89.50 145 ALA A C 1
ATOM 1080 O O . ALA A 1 145 ? 7.195 -13.693 -7.330 1.00 89.50 145 ALA A O 1
ATOM 1081 N N . TYR A 1 146 ? 6.123 -12.412 -8.849 1.00 86.31 146 TYR A N 1
ATOM 1082 C CA . TYR A 1 146 ? 6.630 -13.147 -10.014 1.00 86.31 146 TYR A CA 1
ATOM 1083 C C . TYR A 1 146 ? 8.155 -13.010 -10.141 1.00 86.31 146 TYR A C 1
ATOM 1085 O O . TYR A 1 146 ? 8.854 -13.981 -10.439 1.00 86.31 146 TYR A O 1
ATOM 1093 N N . LYS A 1 147 ? 8.685 -11.809 -9.879 1.00 88.12 147 LYS A N 1
ATOM 1094 C CA . LYS A 1 147 ? 10.126 -11.541 -9.850 1.00 88.12 147 LYS A CA 1
ATOM 1095 C C . LYS A 1 147 ? 10.463 -10.487 -8.798 1.00 88.12 147 LYS A C 1
ATOM 1097 O O . LYS A 1 147 ? 9.779 -9.474 -8.701 1.00 88.12 147 LYS A O 1
ATOM 1102 N N . LEU A 1 148 ? 11.548 -10.710 -8.057 1.00 89.12 148 LEU A N 1
ATOM 1103 C CA . LEU A 1 148 ? 12.134 -9.729 -7.142 1.00 89.12 148 LEU A CA 1
ATOM 1104 C C . LEU A 1 148 ? 13.447 -9.201 -7.730 1.00 89.12 148 LEU A C 1
ATOM 1106 O O . LEU A 1 148 ? 14.341 -9.989 -8.047 1.00 89.12 148 LEU A O 1
ATOM 1110 N N . ASN A 1 149 ? 13.567 -7.882 -7.857 1.00 90.12 149 ASN A N 1
ATOM 1111 C CA . ASN A 1 149 ? 14.813 -7.192 -8.181 1.00 90.12 149 ASN A CA 1
ATOM 1112 C C . ASN A 1 149 ? 15.306 -6.464 -6.926 1.00 90.12 149 ASN A C 1
ATOM 1114 O O . ASN A 1 149 ? 14.592 -5.630 -6.378 1.00 90.12 149 ASN A O 1
ATOM 1118 N N . LEU A 1 150 ? 16.522 -6.779 -6.476 1.00 87.06 150 LEU A N 1
ATOM 1119 C CA . LEU A 1 150 ? 17.130 -6.197 -5.277 1.00 87.06 150 LEU A CA 1
ATOM 1120 C C . LEU A 1 150 ? 18.377 -5.413 -5.683 1.00 87.06 150 LEU A C 1
ATOM 1122 O O . LEU A 1 150 ? 19.307 -5.995 -6.244 1.00 87.06 150 LEU A O 1
ATOM 1126 N N . SER A 1 151 ? 18.405 -4.111 -5.407 1.00 84.81 151 SER A N 1
ATOM 1127 C CA . SER A 1 151 ? 19.509 -3.230 -5.798 1.00 84.81 151 SER A CA 1
ATOM 1128 C C . SER A 1 151 ? 19.979 -2.371 -4.627 1.00 84.81 151 SER A C 1
ATOM 1130 O O . SER A 1 151 ? 19.193 -1.618 -4.064 1.00 84.81 151 SER A O 1
ATOM 1132 N N . ASN A 1 152 ? 21.284 -2.432 -4.333 1.00 70.06 152 ASN A N 1
ATOM 1133 C CA . ASN A 1 152 ? 22.006 -1.644 -3.321 1.00 70.06 152 ASN A CA 1
ATOM 1134 C C . ASN A 1 152 ? 21.490 -1.800 -1.876 1.00 70.06 152 ASN A C 1
ATOM 1136 O O . ASN A 1 152 ? 20.510 -1.175 -1.485 1.00 70.06 152 ASN A O 1
ATOM 1140 N N . ASN A 1 153 ? 22.227 -2.553 -1.049 1.00 69.06 153 ASN A N 1
ATOM 1141 C CA . ASN A 1 153 ? 22.018 -2.646 0.405 1.00 69.06 153 ASN A CA 1
ATOM 1142 C C . ASN A 1 153 ? 20.555 -2.904 0.816 1.00 69.06 153 ASN A C 1
ATOM 1144 O O . ASN A 1 153 ? 20.023 -2.211 1.674 1.00 69.06 153 ASN A O 1
ATOM 1148 N N . VAL A 1 154 ? 19.875 -3.853 0.174 1.00 62.91 154 VAL A N 1
ATOM 1149 C CA . VAL A 1 154 ? 18.523 -4.255 0.588 1.00 62.91 154 VAL A CA 1
ATOM 1150 C C . VAL A 1 154 ? 18.642 -5.322 1.668 1.00 62.91 154 VAL A C 1
ATOM 1152 O O . VAL A 1 154 ? 19.328 -6.325 1.457 1.00 62.91 154 VAL A O 1
ATOM 1155 N N . GLU A 1 155 ? 17.977 -5.111 2.799 1.00 66.75 155 GLU A N 1
ATOM 1156 C CA . GLU A 1 155 ? 17.897 -6.067 3.899 1.00 66.75 155 GLU A CA 1
ATOM 1157 C C . GLU A 1 155 ? 16.457 -6.586 4.003 1.00 66.75 155 GLU A C 1
ATOM 1159 O O . GLU A 1 155 ? 15.500 -5.817 4.030 1.00 66.75 155 GLU A O 1
ATOM 1164 N N . LEU A 1 156 ? 16.295 -7.909 3.994 1.00 62.03 156 LEU A N 1
ATOM 1165 C CA . LEU A 1 156 ? 14.994 -8.565 4.085 1.00 62.03 156 LEU A CA 1
ATOM 1166 C C . LEU A 1 156 ? 14.909 -9.275 5.434 1.00 62.03 156 LEU A C 1
ATOM 1168 O O . LEU A 1 156 ? 15.557 -10.306 5.623 1.00 62.03 156 LEU A O 1
ATOM 1172 N N . HIS A 1 157 ? 14.114 -8.727 6.349 1.00 63.12 157 HIS A N 1
ATOM 1173 C CA . HIS A 1 157 ? 13.927 -9.266 7.696 1.00 63.12 157 HIS A CA 1
ATOM 1174 C C . HIS A 1 157 ? 12.695 -10.161 7.709 1.00 63.12 157 HIS A C 1
ATOM 1176 O O . HIS A 1 157 ? 11.578 -9.692 7.875 1.00 63.12 157 HIS A O 1
ATOM 1182 N N . TYR A 1 158 ? 12.885 -11.460 7.489 1.00 51.97 158 TYR A N 1
ATOM 1183 C CA . TYR A 1 158 ? 11.764 -12.398 7.483 1.00 51.97 158 TYR A CA 1
ATOM 1184 C C . TYR A 1 158 ? 11.367 -12.773 8.915 1.00 51.97 158 TYR A C 1
ATOM 1186 O O . TYR A 1 158 ? 12.134 -13.432 9.618 1.00 51.97 158 TYR A O 1
ATOM 1194 N N . GLU A 1 159 ? 10.161 -12.404 9.341 1.00 55.25 159 GLU A N 1
ATOM 1195 C CA . GLU A 1 159 ? 9.627 -12.816 10.643 1.00 55.25 159 GLU A CA 1
ATOM 1196 C C . GLU A 1 159 ? 8.945 -14.192 10.555 1.00 55.25 159 GLU A C 1
ATOM 1198 O O . GLU A 1 159 ? 8.150 -14.482 9.653 1.00 55.25 159 GLU A O 1
ATOM 1203 N N . THR A 1 160 ? 9.259 -15.081 11.500 1.00 49.94 160 THR A N 1
ATOM 1204 C CA . THR A 1 160 ? 8.573 -16.372 11.639 1.00 49.94 160 THR A CA 1
ATOM 1205 C C . THR A 1 160 ? 7.197 -16.155 12.282 1.00 49.94 160 THR A C 1
ATOM 1207 O O . THR A 1 160 ? 7.077 -15.432 13.262 1.00 49.94 160 THR A O 1
ATOM 1210 N N . GLY A 1 161 ? 6.137 -16.765 11.731 1.00 48.75 161 GLY A N 1
ATOM 1211 C CA . GLY A 1 161 ? 4.754 -16.609 12.230 1.00 48.75 161 GLY A CA 1
ATOM 1212 C C . GLY A 1 161 ? 3.784 -15.889 11.283 1.00 48.75 161 GLY A C 1
ATOM 1213 O O . GLY A 1 161 ? 2.577 -15.934 11.499 1.00 48.75 161 GLY A O 1
ATOM 1214 N N . LEU A 1 162 ? 4.267 -15.343 10.159 1.00 54.47 162 LEU A N 1
ATOM 1215 C CA . LEU A 1 162 ? 3.426 -14.750 9.102 1.00 54.47 162 LEU A CA 1
ATOM 1216 C C . LEU A 1 162 ? 2.452 -15.750 8.438 1.00 54.47 162 LEU A C 1
ATOM 1218 O O . LEU A 1 162 ? 1.576 -15.354 7.673 1.00 54.47 162 LEU A O 1
ATOM 1222 N N . THR A 1 163 ? 2.582 -17.052 8.712 1.00 44.81 163 THR A N 1
ATOM 1223 C CA . THR A 1 163 ? 1.642 -18.090 8.259 1.00 44.81 163 THR A CA 1
ATOM 1224 C C . THR A 1 163 ? 0.236 -17.936 8.844 1.00 44.81 163 THR A C 1
ATOM 1226 O O . THR A 1 163 ? -0.708 -18.384 8.194 1.00 44.81 163 THR A O 1
ATOM 1229 N N . ASP A 1 164 ? 0.105 -17.254 9.989 1.00 51.78 164 ASP A N 1
ATOM 1230 C CA . ASP A 1 164 ? -1.142 -17.075 10.747 1.00 51.78 164 ASP A CA 1
ATOM 1231 C C . ASP A 1 164 ? -1.635 -15.611 10.751 1.00 51.78 164 ASP A C 1
ATOM 1233 O O . ASP A 1 164 ? -2.242 -15.149 11.718 1.00 51.78 164 ASP A O 1
ATOM 1237 N N . ILE A 1 165 ? -1.382 -14.848 9.677 1.00 56.44 165 ILE A N 1
ATOM 1238 C CA . ILE A 1 165 ? -1.914 -13.480 9.570 1.00 56.44 165 ILE A CA 1
ATOM 1239 C C . ILE A 1 165 ? -3.443 -13.527 9.522 1.00 56.44 165 ILE A C 1
ATOM 1241 O O . ILE A 1 165 ? -4.044 -14.109 8.615 1.00 56.44 165 ILE A O 1
ATOM 1245 N N . SER A 1 166 ? -4.069 -12.859 10.489 1.00 58.78 166 SER A N 1
ATOM 1246 C CA . SER A 1 166 ? -5.508 -12.613 10.508 1.00 58.78 166 SER A CA 1
ATOM 1247 C C . SER A 1 166 ? -5.817 -11.253 9.882 1.00 58.78 166 SER A C 1
ATOM 1249 O O . SER A 1 166 ? -5.109 -10.278 10.117 1.00 58.78 166 SER A O 1
ATOM 1251 N N . PHE A 1 167 ? -6.863 -11.181 9.062 1.00 64.44 167 PHE A N 1
ATOM 1252 C CA . PHE A 1 167 ? -7.264 -9.957 8.366 1.00 64.44 167 PHE A CA 1
ATOM 1253 C C . PHE A 1 167 ? -8.495 -9.339 9.034 1.00 64.44 167 PHE A C 1
ATOM 1255 O O . PHE A 1 167 ? -9.329 -10.064 9.587 1.00 64.44 167 PHE A O 1
ATOM 1262 N N . SER A 1 168 ? -8.632 -8.010 8.992 1.00 59.28 168 SER A N 1
ATOM 1263 C CA . SER A 1 168 ? -9.848 -7.340 9.488 1.00 59.28 168 SER A CA 1
ATOM 1264 C C . SER A 1 168 ? -11.079 -7.609 8.618 1.00 59.28 168 SER A C 1
ATOM 1266 O O . SER A 1 168 ? -12.197 -7.588 9.133 1.00 59.28 168 SER A O 1
ATOM 1268 N N . SER A 1 169 ? -10.861 -7.916 7.336 1.00 59.56 169 SER A N 1
ATOM 1269 C CA . SER A 1 169 ? -11.866 -8.192 6.307 1.00 59.56 169 SER A CA 1
ATOM 1270 C C . SER A 1 169 ? -11.364 -9.248 5.301 1.00 59.56 169 SER A C 1
ATOM 1272 O O . SER A 1 169 ? -10.172 -9.570 5.266 1.00 59.56 169 SER A O 1
ATOM 1274 N N . GLY A 1 170 ? -12.260 -9.811 4.482 1.00 56.41 170 GLY A N 1
ATOM 1275 C CA . GLY A 1 170 ? -11.952 -10.865 3.503 1.00 56.41 170 GLY A CA 1
ATOM 1276 C C . GLY A 1 170 ? -11.725 -12.290 4.062 1.00 56.41 170 GLY A C 1
ATOM 1277 O O . GLY A 1 170 ? -12.170 -12.615 5.165 1.00 56.41 170 GLY A O 1
ATOM 1278 N N . PRO A 1 171 ? -11.095 -13.194 3.281 1.00 51.47 171 PRO A N 1
ATOM 1279 C CA . PRO A 1 171 ? -10.967 -14.614 3.622 1.00 51.47 171 PRO A CA 1
ATOM 1280 C C . PRO A 1 171 ? -10.115 -14.849 4.878 1.00 51.47 171 PRO A C 1
ATOM 1282 O O . PRO A 1 171 ? -9.099 -14.187 5.079 1.00 51.47 171 PRO A O 1
ATOM 1285 N N . SER A 1 172 ? -10.478 -15.847 5.695 1.00 51.66 172 SER A N 1
ATOM 1286 C CA . SER A 1 172 ? -9.660 -16.280 6.837 1.00 51.66 172 SER A CA 1
ATOM 1287 C C . SER A 1 172 ? -8.271 -16.718 6.358 1.00 51.66 172 SER A C 1
ATOM 1289 O O . SER A 1 172 ? -8.168 -17.588 5.489 1.00 51.66 172 SER A O 1
ATOM 1291 N N . GLY A 1 173 ? -7.228 -16.085 6.900 1.00 46.38 173 GLY A N 1
ATOM 1292 C CA . GLY A 1 173 ? -5.857 -16.193 6.413 1.00 46.38 173 GLY A CA 1
ATOM 1293 C C . GLY A 1 173 ? -5.230 -17.578 6.546 1.00 46.38 173 GLY A C 1
ATOM 1294 O O . GLY A 1 173 ? -5.555 -18.363 7.433 1.00 46.38 173 GLY A O 1
ATOM 1295 N N . GLY A 1 174 ? -4.321 -17.858 5.616 1.00 49.06 174 GLY A N 1
ATOM 1296 C CA . GLY A 1 174 ? -3.449 -19.022 5.604 1.00 49.06 174 GLY A CA 1
ATOM 1297 C C . GLY A 1 174 ? -2.621 -19.018 4.324 1.00 49.06 174 GLY A C 1
ATOM 1298 O O . GLY A 1 174 ? -3.168 -19.056 3.220 1.00 49.06 174 GLY A O 1
ATOM 1299 N N . TRP A 1 175 ?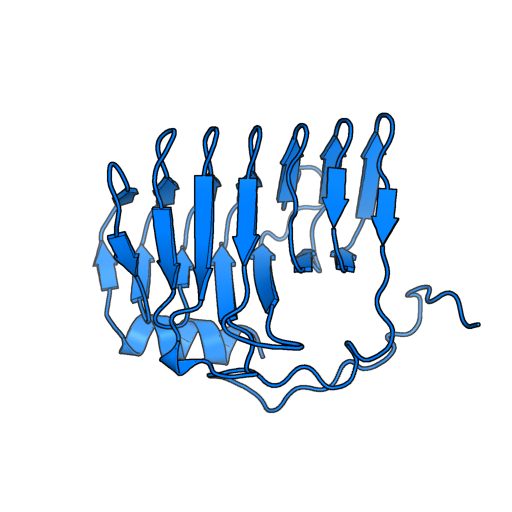 -1.297 -18.954 4.447 1.00 51.59 175 TRP A N 1
ATOM 1300 C CA . TRP A 1 175 ? -0.405 -19.061 3.292 1.00 51.59 175 TRP A CA 1
ATOM 1301 C C . TRP A 1 175 ? -0.183 -20.532 2.946 1.00 51.59 175 TRP A C 1
ATOM 1303 O O . TRP A 1 175 ? 0.256 -21.322 3.780 1.00 51.59 175 TRP A O 1
ATOM 1313 N N . SER A 1 176 ? -0.450 -20.913 1.696 1.00 42.88 176 SER A N 1
ATOM 1314 C CA . SER A 1 176 ? -0.080 -22.240 1.192 1.00 42.88 176 SER A CA 1
ATOM 1315 C C . SER A 1 176 ? 1.230 -22.160 0.408 1.00 42.88 176 SER A C 1
ATOM 1317 O O . SER A 1 176 ? 1.413 -21.259 -0.411 1.00 42.88 176 SER A O 1
ATOM 1319 N N . LYS A 1 177 ? 2.149 -23.106 0.645 1.00 45.34 177 LYS A N 1
ATOM 1320 C CA . LYS A 1 177 ? 3.358 -23.269 -0.177 1.00 45.34 177 LYS A CA 1
ATOM 1321 C C . LYS A 1 177 ? 2.942 -23.586 -1.614 1.00 45.34 177 LYS A C 1
ATOM 1323 O O . LYS A 1 177 ? 2.336 -24.630 -1.859 1.00 45.34 177 LYS A O 1
ATOM 1328 N N . ILE A 1 178 ? 3.303 -22.730 -2.565 1.00 52.56 178 ILE A N 1
ATOM 1329 C CA . ILE A 1 178 ? 3.051 -22.973 -3.987 1.00 52.56 178 ILE A CA 1
ATOM 1330 C C . ILE A 1 178 ? 4.261 -23.706 -4.573 1.00 52.56 178 ILE A C 1
ATOM 1332 O O . ILE A 1 178 ? 5.416 -23.350 -4.346 1.00 52.56 178 ILE A O 1
ATOM 1336 N N . LYS A 1 179 ? 4.025 -24.774 -5.336 1.00 34.53 179 LYS A N 1
ATOM 1337 C CA . LYS A 1 179 ? 5.111 -25.530 -5.971 1.00 34.53 179 LYS A CA 1
ATOM 1338 C C . LYS A 1 179 ? 5.924 -24.604 -6.889 1.00 34.53 179 LYS A C 1
ATOM 1340 O O . LYS A 1 179 ? 5.383 -24.084 -7.856 1.00 34.53 179 LYS A O 1
ATOM 1345 N N . GLY A 1 180 ? 7.218 -24.444 -6.607 1.00 42.44 180 GLY A N 1
ATOM 1346 C CA . GLY A 1 180 ? 8.123 -23.570 -7.366 1.00 42.44 180 GLY A CA 1
ATOM 1347 C C . GLY A 1 180 ? 8.455 -22.243 -6.678 1.00 42.44 180 GLY A C 1
ATOM 1348 O O . GLY A 1 180 ? 9.351 -21.546 -7.143 1.00 42.44 180 GLY A O 1
ATOM 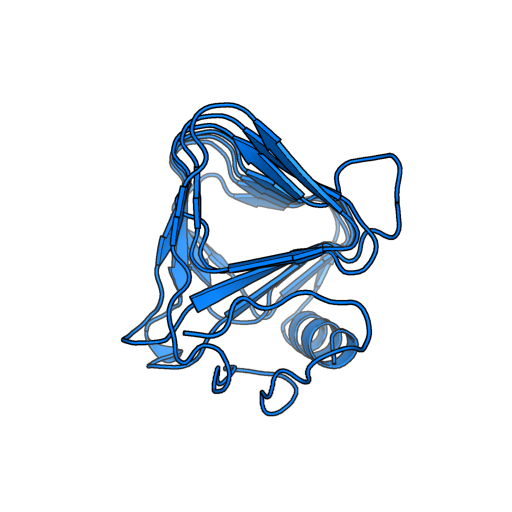1349 N N . THR A 1 181 ? 7.809 -21.915 -5.556 1.00 50.75 181 THR A N 1
ATOM 1350 C CA . THR A 1 181 ? 8.264 -20.831 -4.675 1.00 50.75 181 THR A CA 1
ATOM 1351 C C . THR A 1 181 ? 9.350 -21.350 -3.743 1.00 50.75 181 THR A C 1
ATOM 1353 O O . THR A 1 181 ? 9.286 -22.496 -3.289 1.00 50.75 181 THR A O 1
ATOM 1356 N N . TRP A 1 182 ? 10.338 -20.517 -3.437 1.00 47.56 182 TRP A N 1
ATOM 1357 C CA . TRP A 1 182 ? 11.352 -20.849 -2.447 1.00 47.56 182 TRP A CA 1
ATOM 1358 C C . TRP A 1 182 ? 10.950 -20.280 -1.083 1.00 47.56 182 TRP A C 1
ATOM 1360 O O . TRP A 1 182 ? 10.402 -19.188 -0.980 1.00 47.56 182 TRP A O 1
ATOM 1370 N N 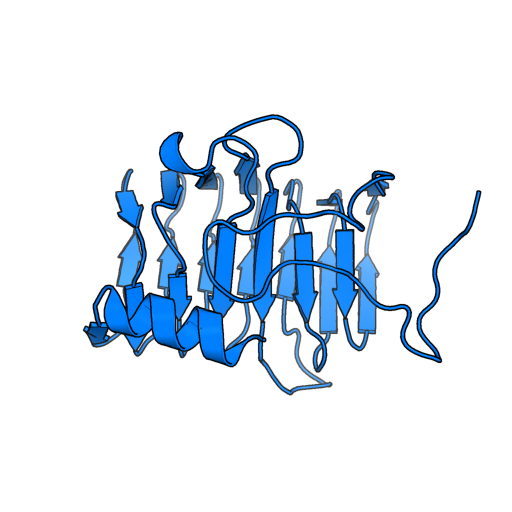. GLN A 1 183 ? 11.214 -21.058 -0.041 1.00 42.53 183 GLN A N 1
ATOM 1371 C CA . GLN A 1 183 ? 11.176 -20.640 1.353 1.00 42.53 183 GLN A CA 1
ATOM 1372 C C . GLN A 1 183 ? 12.452 -21.201 1.967 1.00 42.53 183 GLN A C 1
ATOM 1374 O O . GLN A 1 183 ? 12.723 -22.395 1.813 1.00 42.53 183 GLN A O 1
ATOM 1379 N N . ILE A 1 184 ? 13.248 -20.359 2.619 1.00 43.88 184 ILE A N 1
ATOM 1380 C CA . ILE A 1 184 ? 14.369 -20.850 3.421 1.00 43.88 184 ILE A CA 1
ATOM 1381 C C . ILE A 1 184 ? 13.775 -21.347 4.740 1.00 43.88 184 ILE A C 1
ATOM 1383 O O . ILE A 1 184 ? 12.949 -20.672 5.350 1.00 43.88 184 ILE A O 1
ATOM 1387 N N . ILE A 1 185 ? 14.117 -22.581 5.098 1.00 38.59 185 ILE A N 1
ATOM 1388 C CA . ILE A 1 185 ? 13.669 -23.251 6.318 1.00 38.59 185 ILE A CA 1
ATOM 1389 C C . ILE A 1 185 ? 14.858 -23.216 7.275 1.00 38.59 185 ILE A C 1
ATOM 1391 O O . ILE A 1 185 ? 15.927 -23.701 6.899 1.00 38.59 185 ILE A O 1
ATOM 1395 N N . GLU A 1 186 ? 14.660 -22.654 8.464 1.00 41.19 186 GLU A N 1
ATOM 1396 C CA . GLU A 1 186 ? 15.539 -22.874 9.619 1.00 41.19 186 GLU A CA 1
ATOM 1397 C C . GLU A 1 186 ? 14.989 -24.004 10.493 1.00 41.19 186 GLU A C 1
ATOM 1399 O O . GLU A 1 186 ? 13.751 -24.047 10.700 1.00 41.19 186 GLU A O 1
#

Sequence (186 aa):
LMDDWKTDAENGGIIEGNETIGEDTSLGPIKINGDLNLVNNATLTIEGTVYVTGNITFNNNINVELASSYENKSGIIIADGTITLKNNILFSGAGDGSYIILISALNDTVNDAIVLYNYSDASILYAPHGIINLVNNVSLHQASAYKLNLSNNVELHYETGLTDISFSSGPSGGWSKIKGTWQIIE

Secondary structure (DSSP, 8-state):
-HHHHHHHHHHH-EEES-EEE-SSEEE-SEEEES-EEE-TT-EEEE-S-EEESS-EEE-SSEEEEE-GGGTT-BEEEEESS-EEE-SSEEEE-SSTT--EEEEE---EEEEEEEEEESS-EEEEEEEEEEEEEEESS-EEEEEEEEEEEEESS-EE---TTGGG--BSSSSPP-PPPPTT------

Solvent-accessible surface area (backbone atoms only — not comparable to full-atom values): 9139 Å² total; per-residue (Å²): 103,72,64,47,40,47,48,51,1,45,74,52,33,76,44,83,42,69,47,72,43,74,47,79,40,78,44,40,29,23,22,29,59,23,36,41,36,37,40,62,65,17,38,41,36,37,66,36,34,34,28,28,62,24,36,36,35,42,38,38,48,27,40,37,33,42,34,66,90,40,37,51,22,23,49,46,38,38,22,46,22,38,37,38,38,37,38,38,32,42,55,40,42,38,37,79,81,16,38,46,36,43,35,20,65,20,80,34,88,84,53,64,14,32,38,42,32,38,53,21,41,47,40,32,42,38,17,74,45,3,24,36,38,41,35,36,47,30,40,33,42,46,77,50,48,63,38,80,46,81,37,59,71,63,47,78,53,74,66,90,68,69,57,67,44,42,51,75,66,58,63,88,52,65,74,74,91,54,93,89,65,88,76,91,82,132

Mean predicted aligned error: 7.17 Å